Protein AF-A0A9N9F492-F1 (afdb_monomer_lite)

Organism: NCBI:txid1348616

Sequence (210 aa):
MNLVTKTTKCCCCIPLRGGVIIITLLSLIGTVLNIVSDILSIVNGGNNNNKTTSIISLIFGTLFFPIFVFGLFVLCCAKTARLLRIYSILYNIFTAIEIIGIIISIILFFVFKNSYVNDCININQSNGSSSNDPVGDCNHEFRVVGIVLVIIYIIVIILLIHFALVIAAYAANRRAKEDNASSGREVSESNVSSAHEISTPGVTGKKSEI

Foldseek 3Di:
DPPQPPCPDDDDDDPLLNLLVVVLVVVLVVLVVLLVVLVVCVVVPHDPVSVVVSVVSNVVSVVCVVVSVLSVCCSPPPPDLVSLVVNLVVLVVVLVVVLVVLVVVLVVLVVCLVVQLVVQLVVCVVVPVDDVCSSVVSNVVSVVVSVVSVVVSVVVNVSSVVSSVVSVSVSVVVVVVVVVVVVVVVVVVVVVVPPPPDDDDDDDDDDDDD

Radius of gyration: 32.24 Å; chains: 1; bounding box: 74×41×130 Å

Secondary structure (DSSP, 8-state):
---STT-S--SSS--HHHHHHHHHHHHHHHHHHHHHHHHHHHHTT--HHHHHHHHHHHHHHHHHHHHHHHHHHHHHH--SHHHHHHHHHHHHHHHHHHHHHHHHHHHHHHHTHHHHHHHHHHHHHHTT---S-HHHHHHHHHHHHHHHHHHHHHHHHHHHHHHHHHHHHHHHHHHHHHHHHHHHHHHHHHTTTTS---PPPP--------

pLDDT: mean 77.78, std 13.15, range [38.34, 93.56]

Structure (mmCIF, N/CA/C/O backbone):
data_AF-A0A9N9F492-F1
#
_entry.id   AF-A0A9N9F492-F1
#
loop_
_atom_site.group_PDB
_atom_site.id
_atom_site.type_symbol
_atom_site.label_atom_id
_atom_site.label_alt_id
_atom_site.label_comp_id
_atom_site.label_asym_id
_atom_site.label_entity_id
_atom_site.label_seq_id
_atom_site.pdbx_PDB_ins_code
_atom_site.Cartn_x
_atom_site.Cartn_y
_atom_site.Cartn_z
_atom_site.occupancy
_atom_site.B_iso_or_equiv
_atom_site.auth_seq_id
_atom_site.auth_comp_id
_atom_site.auth_asym_id
_atom_site.auth_atom_id
_atom_site.pdbx_PDB_model_num
ATOM 1 N N . MET A 1 1 ? -19.848 22.173 13.846 1.00 41.50 1 MET A N 1
ATOM 2 C CA . MET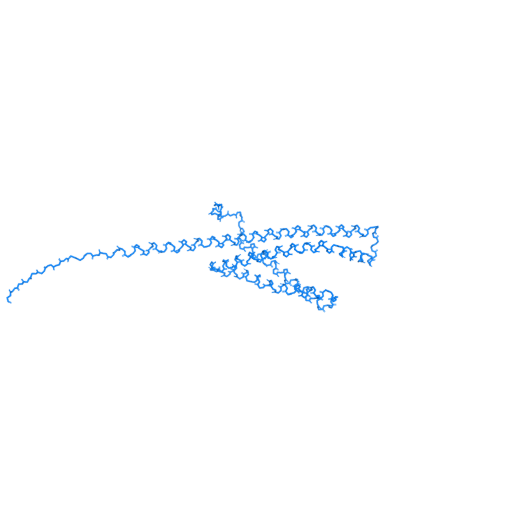 A 1 1 ? -20.173 21.436 12.603 1.00 41.50 1 MET A CA 1
ATOM 3 C C . MET A 1 1 ? -20.915 20.155 12.973 1.00 41.50 1 MET A C 1
ATOM 5 O O . MET A 1 1 ? -20.293 19.179 13.362 1.00 41.50 1 MET A O 1
ATOM 9 N N . ASN A 1 2 ? -22.250 20.199 12.938 1.00 38.34 2 ASN A N 1
ATOM 10 C CA . ASN A 1 2 ? -23.168 19.146 13.398 1.00 38.34 2 ASN A CA 1
ATOM 11 C C . ASN A 1 2 ? -23.830 18.434 12.203 1.00 38.34 2 ASN A C 1
ATOM 13 O O . ASN A 1 2 ? -25.043 18.504 12.044 1.00 38.34 2 ASN A O 1
ATOM 17 N N . LEU A 1 3 ? -23.045 17.793 11.330 1.00 49.97 3 LEU A N 1
ATOM 18 C CA . LEU A 1 3 ? -23.600 17.006 10.211 1.00 49.97 3 LEU A CA 1
ATOM 19 C C . LEU A 1 3 ? -23.516 15.482 10.408 1.00 49.97 3 LEU A C 1
ATOM 21 O O . LEU A 1 3 ? -24.038 14.735 9.591 1.00 49.97 3 LEU A O 1
ATOM 25 N N . VAL A 1 4 ? -22.892 14.999 11.488 1.00 54.38 4 VAL A N 1
ATOM 26 C CA . VAL A 1 4 ? -22.557 13.566 11.650 1.00 54.38 4 VAL A CA 1
ATOM 27 C C . VAL A 1 4 ? -23.568 12.793 12.516 1.00 54.38 4 VAL A C 1
ATOM 29 O O . VAL A 1 4 ? -23.575 11.566 12.520 1.00 54.38 4 VAL A O 1
ATOM 32 N N . THR A 1 5 ? -24.477 13.465 13.226 1.00 49.12 5 THR A N 1
ATOM 33 C CA . THR A 1 5 ? -25.348 12.816 14.227 1.00 49.12 5 THR A CA 1
ATOM 34 C C . THR A 1 5 ? -26.665 12.255 13.685 1.00 49.12 5 THR A C 1
ATOM 36 O O . THR A 1 5 ? -27.382 11.590 14.430 1.00 49.12 5 THR A O 1
ATOM 39 N N . LYS A 1 6 ? -26.989 12.449 12.399 1.00 47.97 6 LYS A N 1
ATOM 40 C CA . LYS A 1 6 ? -28.279 12.019 11.818 1.00 47.97 6 LYS A CA 1
ATOM 41 C C . LYS A 1 6 ? -28.190 11.056 10.633 1.00 47.97 6 LYS A C 1
ATOM 43 O O . LYS A 1 6 ? -29.184 10.853 9.945 1.00 47.97 6 LYS A O 1
ATOM 48 N N . THR A 1 7 ? -27.049 10.400 10.439 1.00 47.06 7 THR A N 1
ATOM 49 C CA . THR A 1 7 ? -26.865 9.443 9.337 1.00 47.06 7 THR A CA 1
ATOM 50 C C . THR A 1 7 ? -26.561 8.047 9.876 1.00 47.06 7 THR A C 1
ATOM 52 O O . THR A 1 7 ? -25.488 7.491 9.681 1.00 47.06 7 THR A O 1
ATOM 55 N N . THR A 1 8 ? -27.526 7.450 10.583 1.00 46.16 8 THR A N 1
ATOM 56 C CA . THR A 1 8 ? -27.471 6.035 11.007 1.00 46.16 8 THR A CA 1
ATOM 57 C C . THR A 1 8 ? -27.766 5.050 9.868 1.00 46.16 8 THR A C 1
ATOM 59 O O . THR A 1 8 ? -27.730 3.841 10.086 1.00 46.16 8 THR A O 1
ATOM 62 N N . LYS A 1 9 ? -28.004 5.546 8.646 1.00 45.66 9 LYS A N 1
ATOM 63 C CA . LYS A 1 9 ? -28.052 4.772 7.398 1.00 45.66 9 LYS A CA 1
ATOM 64 C C . LYS A 1 9 ? -27.457 5.600 6.251 1.00 45.66 9 LYS A C 1
ATOM 66 O O . LYS A 1 9 ? -28.180 6.310 5.564 1.00 45.66 9 LYS A O 1
ATOM 71 N N . CYS A 1 10 ? -26.141 5.537 6.062 1.00 42.78 10 CYS A N 1
ATOM 72 C CA . CYS A 1 10 ? -25.511 5.979 4.814 1.00 42.78 10 CYS A CA 1
ATOM 73 C C . CYS A 1 10 ? -25.521 4.796 3.830 1.00 42.78 10 CYS A C 1
ATOM 75 O O . CYS A 1 10 ? -24.998 3.740 4.170 1.00 42.78 10 CYS A O 1
ATOM 77 N N . CYS A 1 11 ? -26.172 4.986 2.677 1.00 45.28 11 CYS A N 1
ATOM 78 C CA . CYS A 1 11 ? -26.189 4.180 1.444 1.00 45.28 11 CYS A CA 1
ATOM 79 C C . CYS A 1 11 ? -25.923 2.655 1.536 1.00 45.28 11 CYS A C 1
ATOM 81 O O . CYS A 1 11 ? -24.787 2.211 1.639 1.00 45.28 11 CYS A O 1
ATOM 83 N N . CYS A 1 12 ? -26.990 1.865 1.345 1.00 47.19 12 CYS A N 1
ATOM 84 C CA . CYS A 1 12 ? -26.977 0.499 0.792 1.00 47.19 12 CYS A CA 1
ATOM 85 C C . CYS A 1 12 ? -26.085 -0.551 1.490 1.00 47.19 12 CYS A C 1
ATOM 87 O O . CYS A 1 12 ? -25.043 -0.930 0.975 1.00 47.19 12 CYS A O 1
ATOM 89 N N . CYS A 1 13 ? -26.566 -1.107 2.608 1.00 50.50 13 CYS A N 1
ATOM 90 C CA . CYS A 1 13 ? -26.315 -2.484 3.080 1.00 50.50 13 CYS A CA 1
ATOM 91 C C . CYS A 1 13 ? -24.879 -2.994 3.297 1.00 50.50 13 CYS A C 1
ATOM 93 O O . CYS A 1 13 ? -24.742 -4.123 3.763 1.00 50.50 13 CYS A O 1
ATOM 95 N N . ILE A 1 14 ? -23.825 -2.226 3.035 1.00 49.22 14 ILE A N 1
ATOM 96 C CA . ILE A 1 14 ? -22.459 -2.682 3.287 1.00 49.22 14 ILE A CA 1
ATOM 97 C C . ILE A 1 14 ? -22.096 -2.279 4.715 1.00 49.22 14 ILE A C 1
ATOM 99 O O . ILE A 1 14 ? -21.891 -1.093 4.991 1.00 49.22 14 ILE A O 1
ATOM 103 N N . PRO A 1 15 ? -22.038 -3.232 5.667 1.00 61.66 15 PRO A N 1
ATOM 104 C CA . PRO A 1 15 ? -21.536 -2.925 6.987 1.00 61.66 15 PRO A CA 1
ATOM 105 C C . PRO A 1 15 ? -20.118 -2.387 6.822 1.00 61.66 15 PRO A C 1
ATOM 107 O O . PRO A 1 15 ? -19.250 -3.045 6.262 1.00 61.66 15 PRO A O 1
ATOM 110 N N . LEU A 1 16 ? -19.891 -1.196 7.360 1.00 60.91 16 LEU A N 1
ATOM 111 C CA . LEU A 1 16 ? -18.599 -0.526 7.509 1.00 60.91 16 LEU A CA 1
ATOM 112 C C . LEU A 1 16 ? -17.456 -1.476 7.925 1.00 60.91 16 LEU A C 1
ATOM 114 O O . LEU A 1 16 ? -16.315 -1.341 7.498 1.00 60.91 16 LEU A O 1
ATOM 118 N N . ARG A 1 17 ? -17.796 -2.481 8.743 1.00 71.00 17 ARG A N 1
ATOM 119 C CA . ARG A 1 17 ? -16.904 -3.567 9.162 1.00 71.00 17 ARG A CA 1
ATOM 120 C C . ARG A 1 17 ? -16.443 -4.454 8.004 1.00 71.00 17 ARG A C 1
ATOM 122 O O . ARG A 1 17 ? -15.285 -4.838 7.981 1.00 71.00 17 ARG A O 1
ATOM 129 N N . GLY A 1 18 ? -17.321 -4.766 7.054 1.00 75.12 18 GLY A N 1
ATOM 130 C CA . GLY A 1 18 ? -17.025 -5.619 5.905 1.00 75.12 18 GLY A CA 1
ATOM 131 C C . GLY A 1 18 ? -15.934 -5.039 5.011 1.00 75.12 18 GLY A C 1
ATOM 132 O O . GLY A 1 18 ? -15.009 -5.758 4.660 1.00 75.12 18 GLY A O 1
ATOM 133 N N . GLY A 1 19 ? -15.976 -3.733 4.722 1.00 72.50 19 GLY A N 1
ATOM 134 C CA . GLY A 1 19 ? -14.950 -3.079 3.898 1.00 72.50 19 GLY A CA 1
ATOM 135 C C . GLY A 1 19 ? -13.546 -3.181 4.502 1.00 72.50 19 GLY A C 1
ATOM 136 O O . GLY A 1 19 ? -12.603 -3.550 3.807 1.00 72.50 19 GLY A O 1
ATOM 137 N N . VAL A 1 20 ? -13.422 -2.943 5.814 1.00 72.69 20 VAL A N 1
ATOM 138 C CA . VAL A 1 20 ? -12.138 -3.064 6.528 1.00 72.69 20 VAL A CA 1
ATOM 139 C C . VAL A 1 20 ? -11.659 -4.519 6.569 1.00 72.69 20 VAL A C 1
ATOM 141 O O . VAL A 1 20 ? -10.472 -4.779 6.396 1.00 72.69 20 VAL A O 1
ATOM 144 N N . ILE A 1 21 ? -12.565 -5.484 6.756 1.00 81.06 21 ILE A N 1
ATOM 145 C CA . ILE A 1 21 ? -12.219 -6.915 6.735 1.00 81.06 21 ILE A CA 1
ATOM 146 C C . ILE A 1 21 ? -11.701 -7.320 5.353 1.00 81.06 21 ILE A C 1
ATOM 148 O O . ILE A 1 21 ? -10.663 -7.970 5.265 1.00 81.06 21 ILE A O 1
ATOM 152 N N . ILE A 1 22 ? -12.386 -6.905 4.285 1.00 82.38 22 ILE A N 1
ATOM 153 C CA . ILE A 1 22 ? -12.008 -7.225 2.905 1.00 82.38 22 ILE A CA 1
ATOM 154 C C . ILE A 1 22 ? -10.646 -6.614 2.577 1.00 82.38 22 ILE A C 1
ATOM 156 O O . ILE A 1 22 ? -9.766 -7.339 2.126 1.00 82.38 22 ILE A O 1
ATOM 160 N N . ILE A 1 23 ? -10.426 -5.323 2.853 1.00 80.31 23 ILE A N 1
ATOM 161 C CA . ILE A 1 23 ? -9.132 -4.698 2.543 1.00 80.31 23 ILE A CA 1
ATOM 162 C C . ILE A 1 23 ? -7.997 -5.312 3.366 1.00 80.31 23 ILE A C 1
ATOM 164 O O . ILE A 1 23 ? -6.940 -5.588 2.817 1.00 80.31 23 ILE A O 1
ATOM 168 N N . THR A 1 24 ? -8.237 -5.628 4.643 1.00 81.94 24 THR A N 1
ATOM 169 C CA . THR A 1 24 ? -7.242 -6.297 5.496 1.00 81.94 24 THR A CA 1
ATOM 170 C C . THR A 1 24 ? -6.916 -7.693 4.968 1.00 81.94 24 THR A C 1
ATOM 172 O O . THR A 1 24 ? -5.751 -8.069 4.947 1.00 81.94 24 THR A O 1
ATOM 175 N N . LEU A 1 25 ? -7.914 -8.451 4.500 1.00 84.88 25 LEU A N 1
ATOM 176 C CA . LEU A 1 25 ? -7.707 -9.758 3.870 1.00 84.88 25 LEU A CA 1
ATOM 177 C C . LEU A 1 25 ? -6.910 -9.645 2.569 1.00 84.88 25 LEU A C 1
ATOM 179 O O . LEU A 1 25 ? -5.968 -10.408 2.377 1.00 84.88 25 LEU A O 1
ATOM 183 N N . LEU A 1 26 ? -7.249 -8.691 1.699 1.00 83.06 26 LEU A N 1
ATOM 184 C CA . LEU A 1 26 ? -6.512 -8.462 0.454 1.00 83.06 26 LEU A CA 1
ATOM 185 C C . LEU A 1 26 ? -5.061 -8.056 0.738 1.00 83.06 26 LEU A C 1
ATOM 187 O O . LEU A 1 26 ? -4.146 -8.615 0.137 1.00 83.06 26 LEU A O 1
ATOM 191 N N . SER A 1 27 ? -4.838 -7.142 1.685 1.00 81.75 27 SER A N 1
ATOM 192 C CA . SER A 1 27 ? -3.496 -6.738 2.113 1.00 81.75 27 SER A CA 1
ATOM 193 C C . SER A 1 27 ? -2.722 -7.896 2.740 1.00 81.75 27 SER A C 1
ATOM 195 O O . SER A 1 27 ? -1.535 -8.048 2.461 1.00 81.75 27 SER A O 1
ATOM 197 N N . LEU A 1 28 ? -3.376 -8.746 3.537 1.00 84.69 28 LEU A N 1
ATOM 198 C CA . LEU A 1 28 ? -2.753 -9.928 4.132 1.00 84.69 28 LEU A CA 1
ATOM 199 C C . LEU A 1 28 ? -2.297 -10.906 3.045 1.00 84.69 28 LEU A C 1
ATOM 201 O O . LEU A 1 28 ? -1.144 -11.325 3.055 1.00 84.69 28 LEU A O 1
ATOM 205 N N . ILE A 1 29 ? -3.173 -11.224 2.087 1.00 87.94 29 ILE A N 1
ATOM 206 C CA . ILE A 1 29 ? -2.848 -12.104 0.957 1.00 87.94 29 ILE A CA 1
ATOM 207 C C . ILE A 1 29 ? -1.692 -11.510 0.149 1.00 87.94 29 ILE A C 1
ATOM 209 O O . ILE A 1 29 ? -0.722 -12.212 -0.119 1.00 87.94 29 ILE A O 1
ATOM 213 N N . GLY A 1 30 ? -1.746 -10.215 -0.173 1.00 83.19 30 GLY A N 1
ATOM 214 C CA . GLY A 1 30 ? -0.666 -9.530 -0.885 1.00 83.19 30 GLY A CA 1
ATOM 215 C C . GLY A 1 30 ? 0.667 -9.594 -0.136 1.00 83.19 30 GLY A C 1
ATOM 216 O O . GLY A 1 30 ? 1.692 -9.921 -0.726 1.00 83.19 30 GLY A O 1
ATOM 217 N N . THR A 1 31 ? 0.652 -9.368 1.180 1.00 83.12 31 THR A N 1
ATOM 218 C CA . THR A 1 31 ? 1.862 -9.434 2.015 1.00 83.12 31 THR A CA 1
ATOM 219 C C . THR A 1 31 ? 2.434 -10.851 2.055 1.00 83.12 31 THR A C 1
ATOM 221 O O . THR A 1 31 ? 3.640 -11.025 1.914 1.00 83.12 31 THR A O 1
ATOM 224 N N . VAL A 1 32 ? 1.584 -11.874 2.190 1.00 87.19 32 VAL A N 1
ATOM 225 C CA . VAL A 1 32 ? 2.015 -13.282 2.174 1.00 87.19 32 VAL A CA 1
ATOM 226 C C . VAL A 1 32 ? 2.631 -13.651 0.825 1.00 87.19 32 VAL A C 1
ATOM 228 O O . VAL A 1 32 ? 3.700 -14.255 0.801 1.00 87.19 32 VAL A O 1
ATOM 231 N N . LEU A 1 33 ? 2.009 -13.261 -0.291 1.00 86.75 33 LEU A N 1
ATOM 232 C CA . LEU A 1 33 ? 2.553 -13.515 -1.629 1.00 86.75 33 LEU A CA 1
ATOM 233 C C . LEU A 1 33 ? 3.905 -12.820 -1.836 1.00 86.75 33 LEU A C 1
ATOM 235 O O . LEU A 1 33 ? 4.828 -13.445 -2.356 1.00 86.75 33 LEU A O 1
ATOM 239 N N . ASN A 1 34 ? 4.050 -11.577 -1.368 1.00 82.56 34 ASN A N 1
ATOM 240 C CA . ASN A 1 34 ? 5.322 -10.855 -1.416 1.00 82.56 34 ASN A CA 1
ATOM 241 C C . ASN A 1 34 ? 6.408 -11.567 -0.600 1.00 82.56 34 ASN A C 1
ATOM 243 O O . ASN A 1 34 ? 7.493 -11.802 -1.121 1.00 82.56 34 ASN A O 1
ATOM 247 N N . ILE A 1 35 ? 6.103 -11.999 0.630 1.00 85.19 35 ILE A N 1
ATOM 248 C CA . ILE A 1 35 ? 7.051 -12.747 1.472 1.00 85.19 35 ILE A CA 1
ATOM 249 C C . ILE A 1 35 ? 7.483 -14.049 0.786 1.00 85.19 35 ILE A C 1
ATOM 251 O O . ILE A 1 35 ? 8.671 -14.364 0.761 1.00 85.19 35 ILE A O 1
ATOM 255 N N . VAL A 1 36 ? 6.544 -14.805 0.209 1.00 87.31 36 VAL A N 1
ATOM 256 C CA . VAL A 1 36 ? 6.862 -16.052 -0.508 1.00 87.31 36 VAL A CA 1
ATOM 257 C C . VAL A 1 36 ? 7.753 -15.774 -1.721 1.00 87.31 36 VAL A C 1
ATOM 259 O O . VAL A 1 36 ? 8.727 -16.495 -1.936 1.00 87.31 36 VAL A O 1
ATOM 262 N N . SER A 1 37 ? 7.461 -14.715 -2.481 1.00 82.50 37 SER A N 1
ATOM 263 C CA . SER A 1 37 ? 8.280 -14.290 -3.621 1.00 82.50 37 SER A CA 1
ATOM 264 C C . SER A 1 37 ? 9.692 -13.878 -3.193 1.00 82.50 37 SER A C 1
ATOM 266 O O . SER A 1 37 ? 10.668 -14.276 -3.829 1.00 82.50 37 SER A O 1
ATOM 268 N N . ASP A 1 38 ? 9.821 -13.129 -2.097 1.00 82.88 38 ASP A N 1
ATOM 269 C CA . ASP A 1 38 ? 11.114 -12.709 -1.550 1.00 82.88 38 ASP A CA 1
ATOM 270 C C . ASP A 1 38 ? 11.942 -13.910 -1.072 1.00 82.88 38 ASP A C 1
ATOM 272 O O . ASP A 1 38 ? 13.125 -14.015 -1.397 1.00 82.88 38 ASP A O 1
ATOM 276 N N . ILE A 1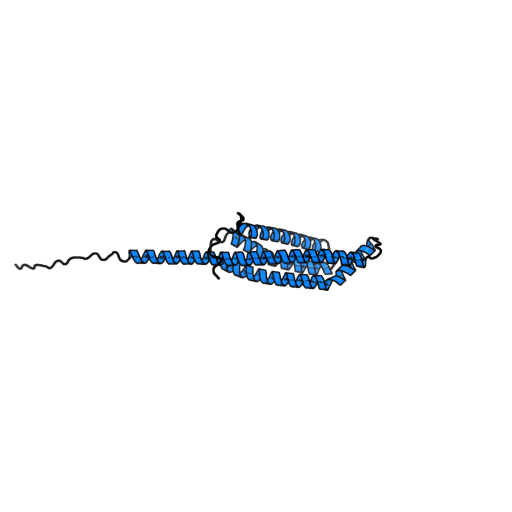 39 ? 11.324 -14.867 -0.371 1.00 85.44 39 ILE A N 1
ATOM 277 C CA . ILE A 1 39 ? 11.992 -16.110 0.047 1.00 85.44 39 ILE A CA 1
ATOM 278 C C . ILE A 1 39 ? 12.469 -16.897 -1.177 1.00 85.44 39 ILE A C 1
ATOM 280 O O . ILE A 1 39 ? 13.614 -17.352 -1.207 1.00 85.44 39 ILE A O 1
ATOM 284 N N . LEU A 1 40 ? 11.627 -17.034 -2.204 1.00 86.06 40 LEU A N 1
ATOM 285 C CA . LEU A 1 40 ? 11.982 -17.760 -3.422 1.00 86.06 40 LEU A CA 1
ATOM 286 C C . LEU A 1 40 ? 13.148 -17.091 -4.169 1.00 86.06 40 LEU A C 1
ATOM 288 O O . LEU A 1 40 ? 14.051 -17.781 -4.640 1.00 86.06 40 LEU A O 1
ATOM 292 N N . SER A 1 41 ? 13.167 -15.756 -4.219 1.00 82.75 41 SER A N 1
ATOM 293 C CA . SER A 1 41 ? 14.263 -14.960 -4.793 1.00 82.75 41 SER A CA 1
ATOM 294 C C . SER A 1 41 ? 15.595 -15.196 -4.068 1.00 82.75 41 SER A C 1
ATOM 296 O O . SER A 1 41 ? 16.643 -15.359 -4.702 1.00 82.75 41 SER A O 1
ATOM 298 N N . ILE A 1 42 ? 15.559 -15.284 -2.733 1.00 83.44 42 ILE A N 1
ATOM 299 C CA . ILE A 1 42 ? 16.743 -15.563 -1.908 1.00 83.44 42 ILE A CA 1
ATOM 300 C C . ILE A 1 42 ? 17.252 -16.990 -2.150 1.00 83.44 42 ILE A C 1
ATOM 302 O O . ILE A 1 42 ? 18.456 -17.188 -2.332 1.00 83.44 42 ILE A O 1
ATOM 306 N N . VAL A 1 43 ? 16.351 -17.977 -2.169 1.00 85.06 43 VAL A N 1
ATOM 307 C CA . VAL A 1 43 ? 16.699 -19.401 -2.320 1.00 85.06 43 VAL A CA 1
ATOM 308 C C . VAL A 1 43 ? 17.258 -19.707 -3.708 1.00 85.06 43 VAL A C 1
ATOM 310 O O . VAL A 1 43 ? 18.248 -20.426 -3.814 1.00 85.06 43 VAL A O 1
ATOM 313 N N . ASN A 1 44 ? 16.696 -19.116 -4.766 1.00 84.69 44 ASN A N 1
ATOM 314 C CA . ASN A 1 44 ? 17.151 -19.340 -6.143 1.00 84.69 44 ASN A CA 1
ATOM 315 C C . ASN A 1 44 ? 18.478 -18.639 -6.486 1.00 84.69 44 ASN A C 1
ATOM 317 O O . ASN A 1 44 ? 18.900 -18.656 -7.640 1.00 84.69 44 ASN A O 1
ATOM 321 N N . GLY A 1 45 ? 19.160 -18.036 -5.507 1.00 71.88 45 GLY A N 1
ATOM 322 C CA . GLY A 1 45 ? 20.483 -17.457 -5.717 1.00 71.88 45 GLY A CA 1
ATOM 323 C C . GLY A 1 45 ? 20.458 -16.207 -6.594 1.00 71.88 45 GLY A C 1
ATOM 324 O O . GLY A 1 45 ? 21.367 -16.011 -7.398 1.00 71.88 45 GLY A O 1
ATOM 325 N N . GLY A 1 46 ? 19.435 -15.357 -6.436 1.00 62.12 46 GLY A N 1
ATOM 326 C CA . GLY A 1 46 ? 19.333 -14.083 -7.146 1.00 62.12 46 GLY A CA 1
ATOM 327 C C . GLY A 1 46 ? 20.586 -13.206 -7.000 1.00 62.12 46 GLY A C 1
ATOM 328 O O . GLY A 1 46 ? 21.341 -13.318 -6.031 1.00 62.12 46 GLY A O 1
ATOM 329 N N . ASN A 1 47 ? 20.808 -12.327 -7.980 1.00 64.06 47 ASN A N 1
ATOM 330 C CA . ASN A 1 47 ? 21.951 -11.413 -8.041 1.00 64.06 47 ASN A CA 1
ATOM 331 C C . ASN A 1 47 ? 22.173 -10.667 -6.703 1.00 64.06 47 ASN A C 1
ATOM 333 O O . ASN A 1 47 ? 21.215 -10.336 -6.004 1.00 64.06 47 ASN A O 1
ATOM 337 N N . ASN A 1 48 ? 23.426 -10.373 -6.341 1.00 64.44 48 ASN A N 1
ATOM 338 C CA . ASN A 1 48 ? 23.794 -9.868 -5.005 1.00 64.44 48 ASN A CA 1
ATOM 339 C C . ASN A 1 48 ? 23.069 -8.566 -4.618 1.00 64.44 48 ASN A C 1
ATOM 341 O O . ASN A 1 48 ? 22.744 -8.361 -3.451 1.00 64.44 48 ASN A O 1
ATOM 345 N N . ASN A 1 49 ? 22.751 -7.728 -5.604 1.00 62.16 49 ASN A N 1
ATOM 346 C CA . ASN A 1 49 ? 22.040 -6.463 -5.411 1.00 62.16 49 ASN A CA 1
ATOM 347 C C . ASN A 1 49 ? 20.555 -6.681 -5.062 1.00 62.16 49 ASN A C 1
ATOM 349 O O . ASN A 1 49 ? 19.961 -5.881 -4.343 1.00 62.16 49 ASN A O 1
ATOM 353 N N . ASN A 1 50 ? 19.980 -7.798 -5.512 1.00 66.19 50 ASN A N 1
ATOM 354 C CA . ASN A 1 50 ? 18.577 -8.157 -5.313 1.00 66.19 50 ASN A CA 1
ATOM 355 C C . ASN A 1 50 ? 18.362 -8.788 -3.927 1.00 66.19 50 ASN A C 1
ATOM 357 O O . ASN A 1 50 ? 17.265 -8.747 -3.379 1.00 66.19 50 ASN A O 1
ATOM 361 N N . LYS A 1 51 ? 19.420 -9.348 -3.325 1.00 72.56 51 LYS A N 1
ATOM 362 C CA . LYS A 1 51 ? 19.361 -9.923 -1.974 1.00 72.56 51 LYS A CA 1
ATOM 363 C C . LYS A 1 51 ? 19.099 -8.850 -0.923 1.00 72.56 51 LYS A C 1
ATOM 365 O O . LYS A 1 51 ? 18.257 -9.044 -0.053 1.00 72.56 51 LYS A O 1
ATOM 370 N N . THR A 1 52 ? 19.782 -7.710 -1.015 1.00 73.81 52 THR A N 1
ATOM 371 C CA . THR A 1 52 ? 19.630 -6.615 -0.045 1.00 73.81 52 THR A CA 1
ATOM 372 C C . THR A 1 52 ? 18.220 -6.032 -0.074 1.00 73.81 52 THR A C 1
ATOM 374 O O . THR A 1 52 ? 17.628 -5.810 0.981 1.00 73.81 52 THR A O 1
ATOM 377 N N . THR A 1 53 ? 17.647 -5.831 -1.263 1.00 73.12 53 THR A N 1
ATOM 378 C CA . THR A 1 53 ? 16.281 -5.312 -1.405 1.00 73.12 53 THR A CA 1
ATOM 379 C C . THR A 1 53 ? 15.234 -6.314 -0.921 1.00 73.12 53 THR A C 1
ATOM 381 O O . THR A 1 53 ? 14.340 -5.917 -0.173 1.00 73.12 53 THR A O 1
ATOM 384 N N . SER A 1 54 ? 15.378 -7.607 -1.237 1.00 77.06 54 SER A N 1
ATOM 385 C CA . SER A 1 54 ? 14.479 -8.652 -0.722 1.00 77.06 54 SER A CA 1
ATOM 386 C C . SER A 1 54 ? 14.552 -8.802 0.802 1.00 77.06 54 SER A C 1
ATOM 388 O O . SER A 1 54 ? 13.521 -8.977 1.445 1.00 77.06 54 SER A O 1
ATOM 390 N N . ILE A 1 55 ? 15.732 -8.664 1.421 1.00 81.75 55 ILE A N 1
ATOM 391 C CA . ILE A 1 55 ? 15.862 -8.693 2.891 1.00 81.75 55 ILE A CA 1
ATOM 392 C C . ILE A 1 55 ? 15.127 -7.509 3.529 1.00 81.75 55 ILE A C 1
ATOM 394 O O . ILE A 1 55 ? 14.405 -7.689 4.510 1.00 81.75 55 ILE A O 1
ATOM 398 N N . ILE A 1 56 ? 15.283 -6.303 2.974 1.00 81.06 56 ILE A N 1
ATOM 399 C CA . ILE A 1 56 ? 14.595 -5.107 3.476 1.00 81.06 56 ILE A CA 1
ATOM 400 C C . ILE A 1 56 ? 13.075 -5.286 3.361 1.00 81.06 56 ILE A C 1
ATOM 402 O O . ILE A 1 56 ? 12.363 -5.073 4.342 1.00 81.06 56 ILE A O 1
ATOM 406 N N . SER A 1 57 ? 12.587 -5.735 2.201 1.00 78.12 57 SER A N 1
ATOM 407 C CA . SER A 1 57 ? 11.166 -6.025 1.968 1.00 78.12 57 SER A CA 1
ATOM 408 C C . SER A 1 57 ? 10.612 -7.033 2.981 1.00 78.12 57 SER A C 1
ATOM 410 O O . SER A 1 57 ? 9.574 -6.790 3.600 1.00 78.12 57 SER A O 1
ATOM 412 N N . LEU A 1 58 ? 11.355 -8.108 3.258 1.00 84.25 58 LEU A N 1
ATOM 413 C CA . LEU A 1 58 ? 10.970 -9.138 4.223 1.00 84.25 58 LEU A CA 1
ATOM 414 C C . LEU A 1 58 ? 10.858 -8.599 5.659 1.00 84.25 58 LEU A C 1
ATOM 416 O O . LEU A 1 58 ? 9.924 -8.957 6.385 1.00 84.25 58 LEU A O 1
ATOM 420 N N . ILE A 1 59 ? 11.763 -7.702 6.069 1.00 86.44 59 ILE A N 1
ATOM 421 C CA . ILE A 1 59 ? 11.703 -7.039 7.383 1.00 86.44 59 ILE A CA 1
ATOM 422 C C . ILE A 1 59 ? 10.442 -6.178 7.485 1.00 86.44 59 ILE A C 1
ATOM 424 O O . ILE A 1 59 ? 9.697 -6.299 8.459 1.00 86.44 59 ILE A O 1
ATOM 428 N N . PHE A 1 60 ? 10.169 -5.348 6.474 1.00 80.94 60 PHE A N 1
ATOM 429 C CA . PHE A 1 60 ? 8.965 -4.517 6.449 1.00 80.94 60 PHE A CA 1
ATOM 430 C C . PHE A 1 60 ? 7.692 -5.369 6.439 1.00 80.94 60 PHE A C 1
ATOM 432 O O . PHE A 1 60 ? 6.800 -5.135 7.254 1.00 80.94 60 PHE A O 1
ATOM 439 N N . GLY A 1 61 ? 7.622 -6.410 5.606 1.00 78.75 61 GLY A N 1
ATOM 440 C CA . GLY A 1 61 ? 6.479 -7.328 5.561 1.00 78.75 61 GLY A CA 1
ATOM 441 C C . GLY A 1 61 ? 6.196 -7.981 6.917 1.00 78.75 61 GLY A C 1
ATOM 442 O O . GLY A 1 61 ? 5.047 -8.027 7.363 1.00 78.75 61 GLY A O 1
ATOM 443 N N . THR A 1 62 ? 7.248 -8.397 7.625 1.00 81.81 62 THR A N 1
ATOM 444 C CA . THR A 1 62 ? 7.133 -8.975 8.974 1.00 81.81 62 THR A CA 1
ATOM 445 C C . THR A 1 62 ? 6.687 -7.939 10.009 1.00 81.81 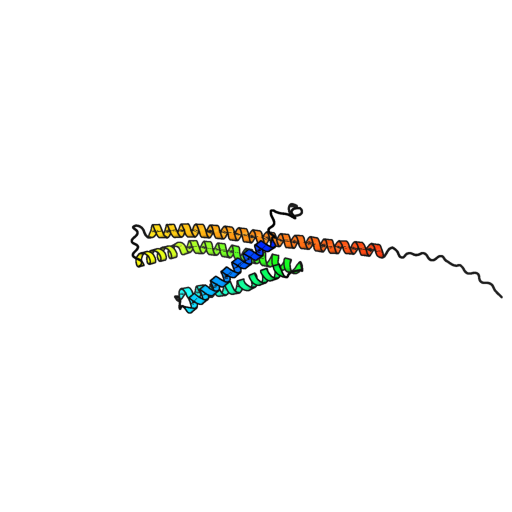62 THR A C 1
ATOM 447 O O . THR A 1 62 ? 5.913 -8.269 10.906 1.00 81.81 62 THR A O 1
ATOM 450 N N . LEU A 1 63 ? 7.122 -6.682 9.878 1.00 83.75 63 LEU A N 1
ATOM 451 C CA . LEU A 1 63 ? 6.714 -5.579 10.754 1.00 83.75 63 LEU A CA 1
ATOM 452 C C . LEU A 1 63 ? 5.231 -5.216 10.575 1.00 83.75 63 LEU A C 1
ATOM 454 O O . LEU A 1 63 ? 4.547 -4.887 11.546 1.00 83.75 63 LEU A O 1
ATOM 458 N N . PHE A 1 64 ? 4.720 -5.297 9.346 1.00 79.88 64 PHE A N 1
ATOM 459 C CA . PHE A 1 64 ? 3.333 -4.960 9.024 1.00 79.88 64 PHE A CA 1
ATOM 460 C C . PHE A 1 64 ? 2.345 -6.092 9.327 1.00 79.88 64 PHE A C 1
ATOM 462 O O . PHE A 1 64 ? 1.196 -5.826 9.684 1.00 79.88 64 PHE A O 1
ATOM 469 N N . PHE A 1 65 ? 2.782 -7.352 9.279 1.00 82.69 65 PHE A N 1
ATOM 470 C CA . PHE A 1 65 ? 1.959 -8.513 9.626 1.00 82.69 65 PHE A CA 1
ATOM 471 C C . PHE A 1 65 ? 1.202 -8.392 10.970 1.00 82.69 65 PHE A C 1
ATOM 473 O O . PHE A 1 65 ? -0.026 -8.540 10.970 1.00 82.69 65 PHE A O 1
ATOM 480 N N . PRO A 1 66 ? 1.846 -8.071 12.115 1.00 82.69 66 PRO A N 1
ATOM 481 C CA . PRO A 1 66 ? 1.140 -7.931 13.387 1.00 82.69 66 PRO A CA 1
ATOM 482 C C . PRO A 1 66 ? 0.134 -6.776 13.381 1.00 82.69 66 PRO A C 1
ATOM 484 O O . PRO A 1 66 ? -0.857 -6.852 14.101 1.00 82.69 66 PRO A O 1
ATOM 487 N N . ILE A 1 67 ? 0.328 -5.741 12.557 1.00 81.38 67 ILE A N 1
ATOM 488 C CA . ILE A 1 67 ? -0.617 -4.620 12.429 1.00 81.38 67 ILE A CA 1
ATOM 489 C C . ILE A 1 67 ? -1.918 -5.100 11.780 1.00 81.38 67 ILE A C 1
ATOM 491 O O . ILE A 1 67 ? -3.002 -4.779 12.275 1.00 81.38 67 ILE A O 1
ATOM 495 N N . PHE A 1 68 ? -1.831 -5.928 10.734 1.00 82.06 68 PHE A N 1
ATOM 496 C CA . PHE A 1 68 ? -3.008 -6.526 10.095 1.00 82.06 68 PHE A CA 1
ATOM 497 C C . PHE A 1 68 ? -3.728 -7.504 11.024 1.00 82.06 68 PHE A C 1
ATOM 499 O O . PHE A 1 68 ? -4.950 -7.431 11.165 1.00 82.06 68 PHE A O 1
ATOM 506 N N . VAL A 1 69 ? -2.983 -8.373 11.715 1.00 85.44 69 VAL A N 1
ATOM 507 C CA . VAL A 1 69 ? -3.555 -9.322 12.685 1.00 85.44 69 VAL A CA 1
ATOM 508 C C . VAL A 1 69 ? -4.224 -8.582 13.841 1.00 85.44 69 VAL A C 1
ATOM 510 O O . VAL A 1 69 ? -5.346 -8.915 14.221 1.00 85.44 69 VAL A O 1
ATOM 513 N N . PHE A 1 70 ? -3.581 -7.540 14.372 1.00 82.44 70 PHE A N 1
ATOM 514 C CA . PHE A 1 70 ? -4.144 -6.717 15.437 1.00 82.44 70 PHE A CA 1
ATOM 515 C C . PHE A 1 70 ? -5.385 -5.954 14.965 1.00 82.44 70 PHE A C 1
ATOM 517 O O . PHE A 1 70 ? -6.380 -5.897 15.688 1.00 82.44 70 PHE A O 1
ATOM 524 N N . GLY A 1 71 ? -5.373 -5.425 13.739 1.00 78.88 71 GLY A N 1
ATOM 525 C CA . GLY A 1 71 ? -6.540 -4.788 13.133 1.00 78.88 71 GLY A CA 1
ATOM 526 C C . GLY A 1 71 ? -7.723 -5.739 13.001 1.00 78.88 71 GLY A C 1
ATOM 527 O O . GLY A 1 71 ? -8.830 -5.406 13.430 1.00 78.88 71 GLY A O 1
ATOM 528 N N . LEU A 1 72 ? -7.480 -6.954 12.505 1.00 82.00 72 LEU A N 1
ATOM 529 C CA . LEU A 1 72 ? -8.500 -7.994 12.403 1.00 82.00 72 LEU A CA 1
ATOM 530 C C . LEU A 1 72 ? -9.022 -8.404 13.790 1.00 82.00 72 LEU A C 1
ATOM 532 O O . LEU A 1 72 ? -10.231 -8.503 13.998 1.00 82.00 72 LEU A O 1
ATOM 536 N N . PHE A 1 73 ? -8.123 -8.584 14.762 1.00 84.44 73 PHE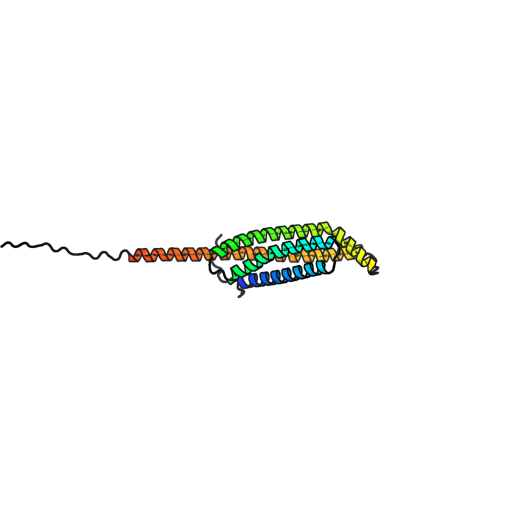 A N 1
ATOM 537 C CA . PHE A 1 73 ? -8.469 -8.959 16.132 1.00 84.44 73 PHE A CA 1
ATOM 538 C C . PHE A 1 73 ? -9.333 -7.900 16.821 1.00 84.44 73 PHE A C 1
ATOM 540 O O . PHE A 1 73 ? -10.371 -8.230 17.396 1.00 84.44 73 PHE A O 1
ATOM 547 N N . VAL A 1 74 ? -8.956 -6.621 16.740 1.00 79.19 74 VAL A N 1
ATOM 548 C CA . VAL A 1 74 ? -9.756 -5.528 17.311 1.00 79.19 74 VAL A CA 1
ATOM 549 C C . VAL A 1 74 ? -11.128 -5.474 16.642 1.00 79.19 74 VAL A C 1
ATOM 551 O O . VAL A 1 74 ? -12.136 -5.285 17.322 1.00 79.19 74 VAL A O 1
ATOM 554 N N . LEU A 1 75 ? -11.205 -5.682 15.330 1.00 73.31 75 LEU A N 1
ATOM 555 C CA . LEU A 1 75 ? -12.470 -5.582 14.610 1.00 73.31 75 LEU A CA 1
ATOM 556 C C . LEU A 1 75 ? -13.426 -6.751 14.906 1.00 73.31 75 LEU A C 1
ATOM 558 O O . LEU A 1 75 ? -14.632 -6.526 15.053 1.00 73.31 75 LEU A O 1
ATOM 562 N N . CYS A 1 76 ? -12.895 -7.970 15.038 1.00 77.56 76 CYS A N 1
ATOM 563 C CA . CYS A 1 76 ? -13.668 -9.181 15.325 1.00 77.56 76 CYS A CA 1
ATOM 564 C C . CYS A 1 76 ? -14.025 -9.322 16.812 1.00 77.56 76 CYS A C 1
ATOM 566 O O . CYS A 1 76 ? -15.160 -9.668 17.144 1.00 77.56 76 CYS A O 1
ATOM 568 N N . CYS A 1 77 ? -13.085 -9.033 17.715 1.00 77.00 77 CYS A N 1
ATOM 569 C CA . CYS A 1 77 ? -13.191 -9.409 19.127 1.00 77.00 77 CYS A CA 1
ATOM 570 C C . CYS A 1 77 ? -13.448 -8.228 20.079 1.00 77.00 77 CYS A C 1
ATOM 572 O O . CYS A 1 77 ? -13.884 -8.454 21.211 1.00 77.00 77 CYS A O 1
ATOM 574 N N . ALA A 1 78 ? -13.220 -6.965 19.680 1.00 71.50 78 ALA A N 1
ATOM 575 C CA . ALA A 1 78 ? -13.316 -5.846 20.624 1.00 71.50 78 ALA A CA 1
ATOM 576 C C . ALA A 1 78 ? -14.769 -5.471 20.967 1.00 71.50 78 ALA A C 1
ATOM 578 O O . ALA A 1 78 ? -15.418 -4.622 20.342 1.00 71.50 78 ALA A O 1
ATOM 579 N N . LYS A 1 79 ? -15.262 -6.040 22.070 1.00 73.12 79 LYS A N 1
ATOM 580 C CA . LYS A 1 79 ? -16.508 -5.611 22.721 1.00 73.12 79 LYS A CA 1
ATOM 581 C C . LYS A 1 79 ? -16.354 -4.337 23.555 1.00 73.12 79 LYS A C 1
ATOM 583 O O . LYS A 1 79 ? -17.371 -3.802 23.972 1.00 73.12 79 LYS A O 1
ATOM 588 N N . THR A 1 80 ? -15.154 -3.781 23.715 1.00 76.88 80 THR A N 1
ATOM 589 C CA . THR A 1 80 ? -14.889 -2.644 24.621 1.00 76.88 80 THR A CA 1
ATOM 590 C C . THR A 1 80 ? -14.519 -1.374 23.846 1.00 76.88 80 THR A C 1
ATOM 592 O O . THR A 1 80 ? -13.638 -1.418 22.984 1.00 76.88 80 THR A O 1
ATOM 595 N N . ALA A 1 81 ? -15.130 -0.216 24.140 1.00 77.06 81 ALA A N 1
ATOM 596 C CA . ALA A 1 81 ? -14.833 1.032 23.416 1.00 77.06 81 ALA A CA 1
ATOM 597 C C . ALA A 1 81 ? -13.406 1.558 23.630 1.00 77.06 81 ALA A C 1
ATOM 599 O O . ALA A 1 81 ? -12.858 2.240 22.761 1.00 77.06 81 ALA A O 1
ATOM 600 N N . ARG A 1 82 ? -12.773 1.215 24.758 1.00 79.62 82 ARG A N 1
ATOM 601 C CA . ARG A 1 82 ? -11.398 1.631 25.074 1.00 79.62 82 ARG A CA 1
ATOM 602 C C . ARG A 1 82 ? -10.379 1.101 24.058 1.00 79.62 82 ARG A C 1
ATOM 604 O O . ARG A 1 82 ? -9.548 1.874 23.588 1.00 79.62 82 ARG A O 1
ATOM 611 N N . LEU A 1 83 ? -10.493 -0.173 23.668 1.00 80.69 83 LEU A N 1
ATOM 612 C CA . LEU A 1 83 ? -9.624 -0.807 22.663 1.00 80.69 83 LEU A CA 1
ATOM 613 C C . LEU A 1 83 ? -9.790 -0.165 21.284 1.00 80.69 83 LEU A C 1
ATOM 615 O O . LEU A 1 83 ? -8.816 0.102 20.589 1.00 80.69 83 LEU A O 1
ATOM 619 N N . LEU A 1 84 ? -11.029 0.167 20.933 1.00 79.62 84 LEU A N 1
ATOM 620 C CA . LEU A 1 84 ? -11.368 0.821 19.675 1.00 79.62 84 LEU A CA 1
ATOM 621 C C . LEU A 1 84 ? -10.775 2.228 19.546 1.00 79.62 84 LEU A C 1
ATOM 623 O O . LEU A 1 84 ? -10.366 2.624 18.458 1.00 79.62 84 LEU A O 1
ATOM 627 N N . ARG A 1 85 ? -10.675 2.971 20.654 1.00 82.56 85 ARG A N 1
ATOM 628 C CA . ARG A 1 85 ? -10.022 4.287 20.658 1.00 82.56 85 ARG A CA 1
ATOM 629 C C . ARG A 1 85 ? -8.522 4.173 20.398 1.00 82.56 85 ARG A C 1
ATOM 631 O O . ARG A 1 85 ? -7.989 4.926 19.592 1.00 82.56 85 ARG A O 1
ATOM 638 N N . ILE A 1 86 ? -7.859 3.246 21.088 1.00 86.56 86 ILE A N 1
ATOM 639 C CA . ILE A 1 86 ? -6.418 3.011 20.927 1.00 86.56 86 ILE A CA 1
ATOM 640 C C . ILE A 1 86 ? -6.133 2.594 19.482 1.00 86.56 86 ILE A C 1
ATOM 642 O O . ILE A 1 86 ? -5.249 3.158 18.842 1.00 86.56 86 ILE A O 1
ATOM 646 N N . TYR A 1 87 ? -6.962 1.701 18.940 1.00 83.62 87 TYR A N 1
ATOM 647 C CA . TYR A 1 87 ? -6.883 1.290 17.545 1.00 83.62 87 TYR A CA 1
ATOM 648 C C . TYR A 1 87 ? -7.075 2.452 16.565 1.00 83.62 87 TYR A C 1
ATOM 650 O O . TYR A 1 87 ? -6.294 2.581 15.633 1.00 83.62 87 TYR A O 1
ATOM 658 N N . SER A 1 88 ? -8.045 3.343 16.796 1.00 85.56 88 SER A N 1
ATOM 659 C CA . SER A 1 88 ? -8.241 4.525 15.945 1.00 85.56 88 SER A CA 1
ATOM 660 C C . SER A 1 88 ? -7.011 5.432 15.894 1.00 85.56 88 SER A C 1
ATOM 662 O O . SER A 1 88 ? -6.706 5.973 14.836 1.00 85.56 88 SER A O 1
ATOM 664 N N . ILE A 1 89 ? -6.317 5.614 17.021 1.00 87.81 89 ILE A N 1
ATOM 665 C CA . ILE A 1 89 ? -5.110 6.449 17.088 1.00 87.81 89 ILE A CA 1
ATOM 666 C C . ILE A 1 89 ? -3.954 5.760 16.356 1.00 87.81 89 ILE A C 1
ATOM 668 O O . ILE A 1 89 ? -3.315 6.382 15.511 1.00 87.81 89 ILE A O 1
ATOM 672 N N . LEU A 1 90 ? -3.729 4.471 16.630 1.00 85.88 90 LEU A N 1
ATOM 673 C CA . LEU A 1 90 ? -2.711 3.658 15.954 1.00 85.88 90 LEU A CA 1
ATOM 674 C C . LEU A 1 90 ? -2.922 3.632 14.440 1.00 85.88 90 LEU A C 1
ATOM 676 O O . LEU A 1 90 ? -1.980 3.859 13.690 1.00 85.88 90 LEU A O 1
ATOM 680 N N . TYR A 1 91 ? -4.158 3.411 13.994 1.00 84.12 91 TYR A N 1
ATOM 681 C CA . TYR A 1 91 ? -4.496 3.365 12.576 1.00 84.12 91 TYR A CA 1
ATOM 682 C C . TYR A 1 91 ? -4.279 4.715 11.888 1.00 84.12 91 TYR A C 1
ATOM 684 O O . TYR A 1 91 ? -3.830 4.759 10.747 1.00 84.12 91 TYR A O 1
ATOM 692 N N . ASN A 1 92 ? -4.549 5.826 12.578 1.00 86.94 92 ASN A N 1
ATOM 693 C CA . ASN A 1 92 ? -4.291 7.155 12.033 1.00 86.94 92 ASN A CA 1
ATOM 694 C C . ASN A 1 92 ? -2.784 7.427 11.870 1.00 86.94 92 ASN A C 1
ATOM 696 O O . ASN A 1 92 ? -2.365 7.945 10.841 1.00 86.94 92 ASN A O 1
ATOM 700 N N . ILE A 1 93 ? -1.965 7.029 12.852 1.00 88.88 93 ILE A N 1
ATOM 701 C CA . ILE A 1 93 ? -0.496 7.117 12.759 1.00 88.88 93 ILE A CA 1
ATOM 702 C C . ILE A 1 93 ? 0.014 6.236 11.615 1.00 88.88 93 ILE A C 1
ATOM 704 O O . ILE A 1 93 ? 0.799 6.693 10.791 1.00 88.88 93 ILE A O 1
ATOM 708 N N . PHE A 1 94 ? -0.473 4.998 11.537 1.00 86.00 94 PHE A N 1
ATOM 709 C CA . PHE A 1 94 ? -0.145 4.068 10.462 1.00 86.00 94 PHE A CA 1
ATOM 710 C C . PHE A 1 94 ? -0.494 4.647 9.087 1.00 86.00 94 PHE A C 1
ATOM 712 O O . PHE A 1 94 ? 0.352 4.678 8.203 1.00 86.00 94 PHE A O 1
ATOM 719 N N . THR A 1 95 ? -1.702 5.194 8.935 1.00 86.31 95 THR A N 1
ATOM 720 C CA . THR A 1 95 ? -2.149 5.846 7.697 1.00 86.31 95 THR A CA 1
ATOM 721 C C . THR A 1 95 ? -1.232 7.006 7.312 1.00 86.31 95 THR A C 1
ATOM 723 O O . THR A 1 95 ? -0.873 7.139 6.148 1.00 86.31 95 THR A O 1
ATOM 726 N N . ALA A 1 96 ? -0.811 7.831 8.275 1.00 90.38 96 ALA A N 1
ATOM 727 C CA . ALA A 1 96 ? 0.109 8.933 8.009 1.00 90.38 96 ALA A CA 1
ATOM 728 C C . ALA A 1 96 ? 1.485 8.441 7.527 1.00 90.38 96 ALA A C 1
ATOM 730 O O . ALA A 1 96 ? 2.021 8.985 6.563 1.00 90.38 96 ALA A O 1
ATOM 731 N N . ILE A 1 97 ? 2.035 7.399 8.161 1.00 88.38 97 ILE A N 1
ATOM 732 C CA . ILE A 1 97 ? 3.308 6.781 7.755 1.00 88.38 97 ILE A CA 1
ATOM 733 C C . ILE A 1 97 ? 3.190 6.188 6.348 1.00 88.38 97 ILE A C 1
ATOM 735 O O . ILE A 1 97 ? 4.062 6.425 5.516 1.00 88.38 97 ILE A O 1
ATOM 739 N N . GLU A 1 98 ? 2.100 5.477 6.067 1.00 86.06 98 GLU A N 1
ATOM 740 C CA . GLU A 1 98 ? 1.854 4.848 4.769 1.00 86.06 98 GLU A CA 1
ATOM 741 C C . GLU A 1 98 ? 1.757 5.889 3.647 1.00 86.06 98 GLU A C 1
ATOM 743 O O . GLU A 1 98 ? 2.379 5.735 2.599 1.00 86.06 98 GLU A O 1
ATOM 748 N N . ILE A 1 99 ? 1.053 7.002 3.879 1.00 90.69 99 ILE A N 1
ATOM 749 C CA . ILE A 1 99 ? 0.963 8.106 2.910 1.00 90.69 99 ILE A CA 1
ATOM 750 C C . ILE A 1 99 ? 2.353 8.682 2.610 1.00 90.69 99 ILE A C 1
ATOM 752 O O . ILE A 1 99 ? 2.685 8.899 1.445 1.00 90.69 99 ILE A O 1
ATOM 756 N N . ILE A 1 100 ? 3.178 8.908 3.637 1.00 92.50 100 ILE A N 1
ATOM 757 C CA . ILE A 1 100 ? 4.558 9.386 3.454 1.00 92.50 100 ILE A CA 1
ATOM 758 C C . ILE A 1 100 ? 5.372 8.363 2.652 1.00 92.50 100 ILE A C 1
ATOM 760 O O . ILE A 1 100 ? 6.087 8.747 1.727 1.00 92.50 100 ILE A O 1
ATOM 764 N N . GLY A 1 101 ? 5.226 7.073 2.963 1.00 88.25 101 GLY A N 1
ATOM 765 C CA . GLY A 1 101 ? 5.862 5.978 2.233 1.00 88.25 101 GLY A CA 1
ATOM 766 C C . GLY A 1 101 ? 5.504 5.989 0.749 1.00 88.25 101 GLY A C 1
ATOM 767 O O . GLY A 1 101 ? 6.400 6.010 -0.091 1.00 88.25 101 GLY A O 1
ATOM 768 N N . ILE A 1 102 ? 4.213 6.087 0.421 1.00 89.06 102 ILE A N 1
ATOM 769 C CA . ILE A 1 102 ? 3.727 6.161 -0.965 1.00 89.06 102 ILE A CA 1
ATOM 770 C C . ILE A 1 102 ? 4.320 7.373 -1.694 1.00 89.06 102 ILE A C 1
ATOM 772 O O . ILE A 1 102 ? 4.770 7.243 -2.833 1.00 89.06 102 ILE A O 1
ATOM 776 N N . ILE A 1 103 ? 4.375 8.544 -1.051 1.00 91.12 103 ILE A N 1
ATOM 777 C CA . ILE A 1 103 ? 4.972 9.749 -1.650 1.00 91.12 103 ILE A CA 1
ATOM 778 C C . ILE A 1 103 ? 6.456 9.520 -1.963 1.00 91.12 103 ILE A C 1
ATOM 780 O O . ILE A 1 103 ? 6.898 9.822 -3.073 1.00 91.12 103 ILE A O 1
ATOM 784 N N . ILE A 1 104 ? 7.220 8.956 -1.022 1.00 91.12 104 ILE A N 1
ATOM 785 C CA . ILE A 1 104 ? 8.640 8.632 -1.229 1.00 91.12 104 ILE A CA 1
ATOM 786 C C . ILE A 1 104 ? 8.797 7.631 -2.377 1.00 91.12 104 ILE A C 1
ATOM 788 O O . ILE A 1 104 ? 9.633 7.844 -3.253 1.00 91.12 104 ILE A O 1
ATOM 792 N N . SER A 1 105 ? 7.979 6.577 -2.424 1.00 85.62 105 SER A N 1
ATOM 793 C CA . SER A 1 105 ? 8.006 5.581 -3.500 1.00 85.62 105 SER A CA 1
ATOM 794 C C . SER A 1 105 ? 7.735 6.197 -4.871 1.00 85.62 105 SER A C 1
ATOM 796 O O . SER A 1 105 ? 8.446 5.880 -5.822 1.00 85.62 105 SER A O 1
ATOM 798 N N . ILE A 1 106 ? 6.767 7.112 -4.978 1.00 89.69 106 ILE A N 1
ATOM 799 C CA . ILE A 1 106 ? 6.489 7.837 -6.226 1.00 89.69 106 ILE A CA 1
ATOM 800 C C . ILE A 1 106 ? 7.707 8.672 -6.637 1.00 89.69 106 ILE A C 1
ATOM 802 O O . ILE A 1 106 ? 8.124 8.617 -7.792 1.00 89.69 106 ILE A O 1
ATOM 806 N N . ILE A 1 107 ? 8.313 9.413 -5.705 1.00 91.75 107 ILE A N 1
ATOM 807 C CA . ILE A 1 107 ? 9.512 10.218 -5.988 1.00 91.75 107 ILE A CA 1
ATOM 808 C C . ILE A 1 107 ? 10.652 9.324 -6.484 1.00 91.75 107 ILE A C 1
ATOM 810 O O . ILE A 1 107 ? 11.240 9.609 -7.526 1.00 91.75 107 ILE A O 1
ATOM 814 N N . LEU A 1 108 ? 10.938 8.223 -5.784 1.00 88.50 108 LEU A N 1
ATOM 815 C CA . LEU A 1 108 ? 11.981 7.278 -6.182 1.00 88.50 108 LEU A CA 1
ATOM 816 C C . LEU A 1 108 ? 11.698 6.679 -7.560 1.00 88.50 108 LEU A C 1
ATOM 818 O O . LEU A 1 108 ? 12.609 6.598 -8.379 1.00 88.50 108 LEU A O 1
ATOM 822 N N . PHE A 1 109 ? 10.446 6.327 -7.855 1.00 87.69 109 PHE A N 1
ATOM 823 C CA . PHE A 1 109 ? 10.053 5.812 -9.165 1.00 87.69 109 PHE A CA 1
ATOM 824 C C . PHE A 1 109 ? 10.413 6.789 -10.295 1.00 87.69 109 PHE A C 1
ATOM 826 O O . PHE A 1 109 ? 11.002 6.388 -11.298 1.00 87.69 109 PHE A O 1
ATOM 833 N N . PHE A 1 110 ? 10.145 8.086 -10.115 1.00 89.56 110 PHE A N 1
ATOM 834 C CA . PHE A 1 110 ? 10.529 9.105 -11.096 1.00 89.56 110 PHE A CA 1
ATOM 835 C C . PHE A 1 110 ? 12.042 9.348 -11.158 1.00 89.56 110 PHE A C 1
ATOM 837 O O . PHE A 1 110 ? 12.575 9.544 -12.250 1.00 89.56 110 PHE A O 1
ATOM 844 N N . VAL A 1 111 ? 12.746 9.305 -10.024 1.00 92.06 111 VAL A N 1
ATOM 845 C CA . VAL A 1 111 ? 14.210 9.482 -9.972 1.00 92.06 111 VAL A CA 1
ATOM 846 C C . VAL A 1 111 ? 14.937 8.333 -10.679 1.00 92.06 111 VAL A C 1
ATOM 848 O O . VAL A 1 111 ? 15.884 8.570 -11.426 1.00 92.06 111 VAL A O 1
ATOM 851 N N . PHE A 1 112 ? 14.469 7.095 -10.513 1.00 89.44 112 PHE A N 1
ATOM 852 C CA . PHE A 1 112 ? 15.069 5.914 -11.141 1.00 89.44 112 PHE A CA 1
ATOM 853 C C . PHE A 1 112 ? 14.640 5.685 -12.593 1.00 89.44 112 PHE A C 1
ATOM 855 O O . PHE A 1 112 ? 15.114 4.730 -13.211 1.00 89.44 112 PHE A O 1
ATOM 862 N N . LYS A 1 113 ? 13.816 6.570 -13.174 1.00 90.00 113 LYS A N 1
ATOM 863 C CA . LYS A 1 113 ? 13.352 6.479 -14.567 1.00 90.00 113 LYS A CA 1
ATOM 864 C C . LYS A 1 113 ? 14.479 6.129 -15.542 1.00 90.00 113 LYS A C 1
ATOM 866 O O . LYS A 1 113 ? 14.328 5.227 -16.357 1.00 90.00 113 LYS A O 1
ATOM 871 N N . ASN A 1 114 ? 15.608 6.831 -15.455 1.00 88.44 114 ASN A N 1
ATOM 872 C CA . ASN A 1 114 ? 16.712 6.658 -16.402 1.00 88.44 114 ASN A CA 1
ATOM 873 C C . ASN A 1 114 ? 17.357 5.268 -16.301 1.00 88.44 114 ASN A C 1
ATOM 875 O O . ASN A 1 114 ? 17.736 4.703 -17.320 1.00 88.44 114 ASN A O 1
ATOM 879 N N . SER A 1 115 ? 17.442 4.701 -15.093 1.00 89.00 115 SER A N 1
ATOM 880 C CA . SER A 1 115 ? 17.964 3.344 -14.899 1.00 89.00 115 SER A CA 1
ATOM 881 C C . SER A 1 115 ? 17.033 2.312 -15.530 1.00 89.00 115 SER A C 1
ATOM 883 O O . SER A 1 115 ? 17.486 1.474 -16.299 1.00 89.00 115 SER A O 1
ATOM 885 N N . TYR A 1 116 ? 15.723 2.435 -15.286 1.00 86.75 116 TYR A N 1
ATOM 886 C CA . TYR A 1 116 ? 14.721 1.535 -15.861 1.00 86.75 116 TYR A CA 1
ATOM 887 C C . TYR A 1 116 ? 14.687 1.583 -17.391 1.00 86.75 116 TYR A C 1
ATOM 889 O O . TYR A 1 116 ? 14.595 0.542 -18.038 1.00 86.75 116 TYR A O 1
ATOM 897 N N . VAL A 1 117 ? 14.776 2.780 -17.981 1.00 90.12 117 VAL A N 1
ATOM 898 C CA . VAL A 1 117 ? 14.816 2.927 -19.444 1.00 90.12 117 VAL A CA 1
ATOM 899 C C . VAL A 1 117 ? 16.077 2.277 -20.019 1.00 90.12 117 VAL A C 1
ATOM 901 O O . VAL A 1 117 ? 15.981 1.570 -21.017 1.00 90.12 117 VAL A O 1
ATOM 904 N N . ASN A 1 118 ? 17.235 2.439 -19.372 1.00 89.94 118 ASN A N 1
ATOM 905 C CA . ASN A 1 118 ? 18.477 1.800 -19.814 1.00 89.94 118 ASN A CA 1
ATOM 906 C C . ASN A 1 118 ? 18.402 0.267 -19.743 1.00 89.94 118 ASN A C 1
ATOM 908 O O . ASN A 1 118 ? 18.815 -0.409 -20.683 1.00 89.94 118 ASN A O 1
ATOM 912 N N . ASP A 1 119 ? 17.831 -0.283 -18.670 1.00 87.81 119 ASP A N 1
ATOM 913 C CA . ASP A 1 119 ? 17.652 -1.730 -18.526 1.00 87.81 119 ASP A CA 1
ATOM 914 C C . ASP A 1 119 ? 16.685 -2.289 -19.582 1.00 87.81 119 ASP A C 1
ATOM 916 O O . ASP A 1 119 ? 16.958 -3.330 -20.180 1.00 87.81 119 ASP A O 1
ATOM 920 N N . CYS A 1 120 ? 15.602 -1.564 -19.883 1.00 88.69 120 CYS A N 1
ATOM 921 C CA . CYS A 1 120 ? 14.668 -1.910 -20.959 1.00 88.69 120 CYS A CA 1
ATOM 922 C C . CYS A 1 120 ? 15.360 -1.966 -22.332 1.00 88.69 120 CYS A C 1
ATOM 924 O O . CYS A 1 120 ? 15.186 -2.934 -23.077 1.00 88.69 120 CYS A O 1
ATOM 926 N N . ILE A 1 121 ? 16.200 -0.973 -22.647 1.00 89.81 121 ILE A N 1
ATOM 927 C CA . ILE A 1 121 ? 16.969 -0.936 -23.902 1.00 89.81 121 ILE A CA 1
ATOM 928 C C . ILE A 1 121 ? 17.905 -2.149 -23.998 1.00 89.81 121 ILE A C 1
ATOM 930 O O . ILE A 1 121 ? 17.941 -2.814 -25.035 1.00 89.81 121 ILE A O 1
ATOM 934 N N . ASN A 1 122 ? 18.613 -2.480 -22.913 1.00 88.69 122 ASN A N 1
ATOM 935 C CA . ASN A 1 122 ? 19.535 -3.619 -22.873 1.00 88.69 122 ASN A CA 1
ATOM 936 C C . ASN A 1 122 ? 18.814 -4.957 -23.116 1.00 88.69 122 ASN A C 1
ATOM 938 O O . ASN A 1 122 ? 19.303 -5.802 -23.870 1.00 88.69 122 ASN A O 1
ATOM 942 N N . ILE A 1 123 ? 17.630 -5.142 -22.522 1.00 86.12 123 ILE A N 1
ATOM 943 C CA . ILE A 1 123 ? 16.814 -6.352 -22.705 1.00 86.12 123 ILE A CA 1
ATOM 944 C C . ILE A 1 123 ? 16.337 -6.466 -24.157 1.00 86.12 123 ILE A C 1
ATOM 946 O O . ILE A 1 123 ? 16.500 -7.520 -24.777 1.00 86.12 123 ILE A O 1
ATOM 950 N N 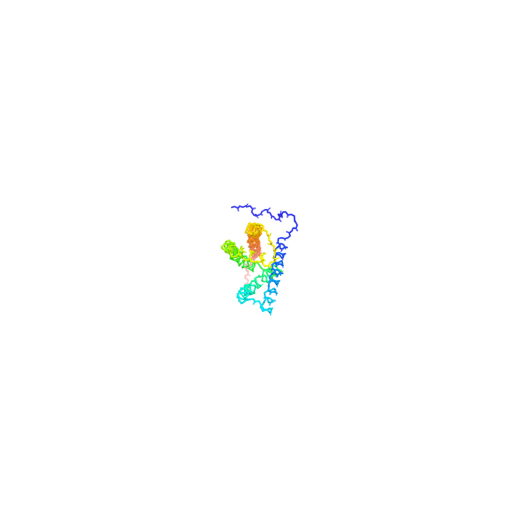. ASN A 1 124 ? 15.809 -5.386 -24.736 1.00 86.19 124 ASN A N 1
ATOM 951 C CA . ASN A 1 124 ? 15.339 -5.390 -26.125 1.00 86.19 124 ASN A CA 1
ATOM 952 C C . ASN A 1 124 ? 16.468 -5.684 -27.119 1.00 86.19 124 ASN A C 1
ATOM 954 O O . ASN A 1 124 ? 16.267 -6.448 -28.066 1.00 86.19 124 ASN A O 1
ATOM 958 N N . GLN A 1 125 ? 17.671 -5.166 -26.856 1.00 85.69 125 GLN A N 1
ATOM 959 C CA . GLN A 1 125 ? 18.855 -5.464 -27.658 1.00 85.69 125 GLN A CA 1
ATOM 960 C C . GLN A 1 125 ? 19.253 -6.947 -27.571 1.00 85.69 125 GLN A C 1
ATOM 962 O O . GLN A 1 125 ? 19.592 -7.547 -28.590 1.00 85.69 125 GLN A O 1
ATOM 967 N N . SER A 1 126 ? 19.162 -7.565 -26.387 1.00 84.81 126 SER A N 1
ATOM 968 C CA . SER A 1 126 ? 19.468 -8.995 -26.207 1.00 84.81 126 SER A CA 1
ATOM 969 C C . SER A 1 126 ? 18.451 -9.942 -26.855 1.00 84.81 126 SER A C 1
ATOM 971 O O . SER A 1 126 ? 18.823 -11.029 -27.293 1.00 84.81 126 SER A O 1
ATOM 973 N N . ASN A 1 127 ? 17.191 -9.520 -26.983 1.00 85.75 127 ASN A N 1
ATOM 974 C CA . ASN A 1 127 ? 16.117 -10.330 -27.563 1.00 85.75 127 ASN A CA 1
ATOM 975 C C . ASN A 1 127 ? 16.039 -10.245 -29.099 1.00 85.75 127 ASN A C 1
ATOM 977 O O . ASN A 1 127 ? 15.160 -10.860 -29.700 1.00 85.75 127 ASN A O 1
ATOM 981 N N . GLY A 1 128 ? 16.929 -9.484 -29.747 1.00 79.56 128 GLY A N 1
ATOM 982 C CA . GLY A 1 128 ? 16.922 -9.307 -31.203 1.00 79.56 128 GLY A CA 1
ATOM 983 C C . GLY A 1 128 ? 15.737 -8.488 -31.729 1.00 79.56 128 GLY A C 1
ATOM 984 O O . GLY A 1 128 ? 15.519 -8.443 -32.940 1.00 79.56 128 GLY A O 1
ATOM 985 N N . SER A 1 129 ? 14.981 -7.823 -30.845 1.00 75.31 129 SER A N 1
ATOM 986 C CA . SER A 1 129 ? 13.917 -6.894 -31.233 1.00 75.31 129 SER A CA 1
ATOM 987 C C . SER A 1 129 ? 14.542 -5.617 -31.786 1.00 75.31 129 SER A C 1
ATOM 989 O O . SER A 1 129 ? 14.843 -4.680 -31.051 1.00 75.31 129 SER A O 1
ATOM 991 N N . SER A 1 130 ? 14.751 -5.582 -33.101 1.00 69.38 130 SER A N 1
ATOM 992 C CA . SER A 1 130 ? 15.225 -4.393 -33.809 1.00 69.38 130 SER A CA 1
ATOM 993 C C . SER A 1 130 ? 14.045 -3.466 -34.103 1.00 69.38 130 SER A C 1
ATOM 995 O O . SER A 1 130 ? 13.551 -3.421 -35.229 1.00 69.38 130 SER A O 1
ATOM 997 N N . SER A 1 131 ? 13.554 -2.742 -33.092 1.00 75.38 131 SER A N 1
ATOM 998 C CA . SER A 1 131 ? 12.700 -1.585 -33.369 1.00 75.38 131 SER A CA 1
ATOM 999 C C . SER A 1 131 ? 13.559 -0.430 -33.892 1.00 75.38 131 SER A C 1
ATOM 1001 O O . SER A 1 131 ? 14.743 -0.312 -33.572 1.00 75.38 131 SER A O 1
ATOM 1003 N N . ASN A 1 132 ? 12.977 0.410 -34.751 1.00 80.69 132 ASN A N 1
ATOM 1004 C CA . ASN A 1 132 ? 13.684 1.551 -35.342 1.00 80.69 132 ASN A CA 1
ATOM 1005 C C . ASN A 1 132 ? 13.965 2.667 -34.311 1.00 80.69 132 ASN A C 1
ATOM 1007 O O . ASN A 1 132 ? 14.774 3.550 -34.585 1.00 80.69 132 ASN A O 1
ATOM 1011 N N . ASP A 1 133 ? 13.309 2.621 -33.144 1.00 85.50 133 ASP A N 1
ATOM 1012 C CA . ASP A 1 133 ? 13.507 3.540 -32.017 1.00 85.50 133 ASP A CA 1
ATOM 1013 C C . ASP A 1 133 ? 13.234 2.840 -30.661 1.00 85.50 133 ASP A C 1
ATOM 1015 O O . ASP A 1 133 ? 12.165 3.000 -30.065 1.00 85.50 133 ASP A O 1
ATOM 1019 N N . PRO A 1 134 ? 14.195 2.057 -30.135 1.00 82.88 134 PRO A N 1
ATOM 1020 C CA . PRO A 1 134 ? 14.020 1.328 -28.875 1.00 82.88 134 PRO A CA 1
ATOM 1021 C C . PRO A 1 134 ? 13.896 2.252 -27.654 1.00 82.88 134 PRO A C 1
ATOM 1023 O O . PRO A 1 134 ? 13.355 1.855 -26.621 1.00 82.88 134 PRO A O 1
ATOM 1026 N N . VAL A 1 135 ? 14.384 3.493 -27.752 1.00 88.56 135 VAL A N 1
ATOM 1027 C CA . VAL A 1 135 ? 14.320 4.474 -26.661 1.00 88.56 135 VAL A CA 1
ATOM 1028 C C . VAL A 1 135 ? 12.903 5.032 -26.536 1.00 88.56 135 VAL A C 1
ATOM 1030 O O . VAL A 1 135 ? 12.385 5.161 -25.420 1.00 88.56 135 VAL A O 1
ATOM 1033 N N . GLY A 1 136 ? 12.269 5.339 -27.671 1.00 89.44 136 GLY A N 1
ATOM 1034 C CA . GLY A 1 136 ? 10.887 5.807 -27.736 1.00 89.44 136 GLY A CA 1
ATOM 1035 C C . GLY A 1 136 ? 9.904 4.809 -27.128 1.00 89.44 136 GLY A C 1
ATOM 1036 O O . GLY A 1 136 ? 9.116 5.187 -26.254 1.00 89.44 136 GLY A O 1
ATOM 1037 N N . ASP A 1 137 ? 10.012 3.537 -27.518 1.00 88.69 137 ASP A N 1
ATOM 1038 C CA . ASP A 1 137 ? 9.127 2.462 -27.054 1.00 88.69 137 ASP A CA 1
ATOM 1039 C C . ASP A 1 137 ? 9.236 2.254 -25.532 1.00 88.69 137 ASP A C 1
ATOM 1041 O O . ASP A 1 137 ? 8.233 2.334 -24.816 1.00 88.69 137 ASP A O 1
ATOM 1045 N N . CYS A 1 138 ? 10.457 2.112 -25.001 1.00 91.00 138 CYS A N 1
ATOM 1046 C CA . CYS A 1 138 ? 10.689 1.938 -23.561 1.00 91.00 138 CYS A CA 1
ATOM 1047 C C . CYS A 1 138 ? 10.188 3.135 -22.732 1.00 91.00 138 CYS A C 1
ATOM 1049 O O . CYS A 1 138 ? 9.614 2.970 -21.652 1.00 91.00 138 CYS A O 1
ATOM 1051 N N . ASN A 1 139 ? 10.382 4.365 -23.217 1.00 92.56 139 ASN A N 1
ATOM 1052 C CA . ASN A 1 139 ? 9.906 5.559 -22.517 1.00 92.56 139 ASN A CA 1
ATOM 1053 C C . ASN A 1 139 ? 8.373 5.679 -22.560 1.00 92.56 139 ASN A C 1
ATOM 1055 O O . ASN A 1 139 ? 7.773 6.168 -21.596 1.00 92.56 139 ASN A O 1
ATOM 1059 N N . HIS A 1 140 ? 7.732 5.231 -23.643 1.00 91.12 140 HIS A N 1
ATOM 1060 C CA . HIS A 1 140 ? 6.277 5.169 -23.732 1.00 91.12 140 HIS A CA 1
ATOM 1061 C C . HIS A 1 140 ? 5.703 4.158 -22.732 1.00 91.12 140 HIS A C 1
ATOM 1063 O O . HIS A 1 140 ? 4.818 4.516 -21.952 1.00 91.12 140 HIS A O 1
ATOM 1069 N N . GLU A 1 141 ? 6.247 2.941 -22.676 1.00 87.81 141 GLU A N 1
ATOM 1070 C CA . GLU A 1 141 ? 5.810 1.921 -21.715 1.00 87.81 141 GLU A CA 1
ATOM 1071 C C . GLU A 1 141 ? 6.006 2.368 -20.267 1.00 87.81 141 GLU A C 1
ATOM 1073 O O . GLU A 1 141 ? 5.060 2.323 -19.476 1.00 87.81 141 GLU A O 1
ATOM 1078 N N . PHE A 1 142 ? 7.187 2.897 -19.928 1.00 90.69 142 PHE A N 1
ATOM 1079 C CA . PHE A 1 142 ? 7.452 3.431 -18.591 1.00 90.69 142 PHE A CA 1
ATOM 1080 C C . PHE A 1 142 ? 6.440 4.516 -18.206 1.00 90.69 142 PHE A C 1
ATOM 1082 O O . PHE A 1 142 ? 5.952 4.551 -17.076 1.00 90.69 142 PHE A O 1
ATOM 1089 N N . ARG A 1 143 ? 6.091 5.404 -19.145 1.00 91.75 143 ARG A N 1
ATOM 1090 C CA . ARG A 1 143 ? 5.111 6.468 -18.904 1.00 91.75 143 ARG A CA 1
ATOM 1091 C C . ARG A 1 143 ? 3.715 5.905 -18.650 1.00 91.75 143 ARG A C 1
ATOM 1093 O O . ARG A 1 143 ? 3.054 6.371 -17.725 1.00 91.75 143 ARG A O 1
ATOM 1100 N N . VAL A 1 144 ? 3.265 4.930 -19.440 1.00 91.56 144 VAL A N 1
ATOM 1101 C CA . VAL A 1 144 ? 1.948 4.297 -19.260 1.00 91.56 144 VAL A CA 1
ATOM 1102 C C . VAL A 1 144 ? 1.884 3.577 -17.915 1.00 91.56 144 VAL A C 1
ATOM 1104 O O . VAL A 1 144 ? 0.974 3.840 -17.128 1.00 91.56 144 VAL A O 1
ATOM 1107 N N . VAL A 1 145 ? 2.882 2.744 -17.607 1.00 89.88 145 VAL A N 1
ATOM 1108 C CA . VAL A 1 145 ? 2.977 2.023 -16.328 1.00 89.88 145 VAL A CA 1
ATOM 1109 C C . VAL A 1 145 ? 3.034 3.001 -15.155 1.00 89.88 145 VAL A C 1
ATOM 1111 O O . VAL A 1 145 ? 2.302 2.839 -14.180 1.00 89.88 145 VAL A O 1
ATOM 1114 N N . GLY A 1 146 ? 3.835 4.062 -15.266 1.00 89.88 146 GLY A N 1
ATOM 1115 C CA . GLY A 1 146 ? 3.950 5.096 -14.241 1.00 89.88 146 GLY A CA 1
ATOM 1116 C C . GLY A 1 146 ? 2.629 5.811 -13.956 1.00 89.88 146 GLY A C 1
ATOM 1117 O O . GLY A 1 146 ? 2.263 5.980 -12.795 1.00 89.88 146 GLY A O 1
ATOM 1118 N N . ILE A 1 147 ? 1.873 6.187 -14.994 1.00 91.81 147 ILE A N 1
ATOM 1119 C CA . ILE A 1 147 ? 0.555 6.824 -14.828 1.00 91.81 147 ILE A CA 1
ATOM 1120 C C . ILE A 1 147 ? -0.417 5.874 -14.122 1.00 91.81 147 ILE A C 1
ATOM 1122 O O . ILE A 1 147 ? -1.090 6.282 -13.174 1.00 91.81 147 ILE A O 1
ATOM 1126 N N . VAL A 1 148 ? -0.475 4.610 -14.550 1.00 91.81 148 VAL A N 1
ATOM 1127 C CA . VAL A 1 148 ? -1.352 3.600 -13.940 1.00 91.81 148 VAL A CA 1
ATOM 1128 C C . VAL A 1 148 ? -1.005 3.396 -12.463 1.00 91.81 148 VAL A C 1
ATOM 1130 O O . VAL A 1 148 ? -1.903 3.413 -11.621 1.00 91.81 148 VAL A O 1
ATOM 1133 N N . LEU A 1 149 ? 0.283 3.286 -12.126 1.00 89.44 149 LEU A N 1
ATOM 1134 C CA . LEU A 1 149 ? 0.746 3.154 -10.740 1.00 89.44 149 LEU A CA 1
ATOM 1135 C C . LEU A 1 149 ? 0.345 4.353 -9.876 1.00 89.44 149 LEU A C 1
ATOM 1137 O O . LEU A 1 149 ? -0.169 4.169 -8.774 1.00 89.44 149 LEU A O 1
ATOM 1141 N N . VAL A 1 150 ? 0.520 5.579 -10.376 1.00 92.19 150 VAL A N 1
ATOM 1142 C CA . VAL A 1 150 ? 0.123 6.795 -9.648 1.00 92.19 150 VAL A CA 1
ATOM 1143 C C . VAL A 1 150 ? -1.383 6.811 -9.376 1.00 92.19 150 VAL A C 1
ATOM 1145 O O . VAL A 1 150 ? -1.794 7.122 -8.258 1.00 92.19 150 VAL A O 1
ATOM 1148 N N . ILE A 1 151 ? -2.216 6.434 -10.351 1.00 93.56 151 ILE A N 1
ATOM 1149 C CA . ILE A 1 151 ? -3.675 6.357 -10.167 1.00 93.56 151 ILE A CA 1
ATOM 1150 C C . ILE A 1 151 ? -4.031 5.341 -9.078 1.00 93.56 151 ILE A C 1
ATOM 1152 O O . ILE A 1 151 ? -4.831 5.647 -8.191 1.00 93.56 151 ILE A O 1
ATOM 1156 N N . ILE A 1 152 ? -3.418 4.155 -9.109 1.00 88.56 152 ILE A N 1
ATOM 1157 C CA . ILE A 1 152 ? -3.626 3.120 -8.090 1.00 88.56 152 ILE A CA 1
ATOM 1158 C C . ILE A 1 152 ? -3.255 3.659 -6.704 1.00 88.56 152 ILE A C 1
ATOM 1160 O O . ILE A 1 152 ? -4.047 3.532 -5.770 1.00 88.56 152 ILE A O 1
ATOM 1164 N N . TYR A 1 153 ? -2.106 4.323 -6.567 1.00 88.88 153 TYR A N 1
ATOM 1165 C CA . TYR A 1 153 ? -1.685 4.909 -5.294 1.00 88.88 153 TYR A CA 1
ATOM 1166 C C . TYR A 1 153 ? -2.645 5.981 -4.778 1.00 88.88 153 TYR A C 1
ATOM 1168 O O . TYR A 1 153 ? -2.954 5.998 -3.587 1.00 88.88 153 TYR A O 1
ATOM 1176 N N . ILE A 1 154 ? -3.177 6.837 -5.654 1.00 91.81 154 ILE A N 1
ATOM 1177 C CA . ILE A 1 154 ? -4.187 7.833 -5.270 1.00 91.81 154 ILE A CA 1
ATOM 1178 C C . ILE A 1 154 ? -5.441 7.143 -4.720 1.00 91.81 154 ILE A C 1
ATOM 1180 O O . ILE A 1 154 ? -5.949 7.542 -3.672 1.00 91.81 154 ILE A O 1
ATOM 1184 N N . ILE A 1 155 ? -5.921 6.085 -5.381 1.00 89.31 155 ILE A N 1
ATOM 1185 C CA . ILE A 1 155 ? -7.085 5.314 -4.917 1.00 89.31 155 ILE A CA 1
ATOM 1186 C C . ILE A 1 155 ? -6.808 4.702 -3.539 1.00 89.31 155 ILE A C 1
ATOM 1188 O O . ILE A 1 155 ? -7.651 4.799 -2.647 1.00 89.31 155 ILE A O 1
ATOM 1192 N N . VAL A 1 156 ? -5.620 4.126 -3.336 1.00 85.88 156 VAL A N 1
ATOM 1193 C CA . VAL A 1 156 ? -5.207 3.559 -2.043 1.00 85.88 156 VAL A CA 1
ATOM 1194 C C . VAL A 1 156 ? -5.202 4.628 -0.949 1.00 85.88 156 VAL A C 1
ATOM 1196 O O . VAL A 1 156 ? -5.779 4.402 0.112 1.00 85.88 156 VAL A O 1
ATOM 1199 N N . ILE A 1 157 ? -4.639 5.812 -1.205 1.00 89.69 157 ILE A N 1
ATOM 1200 C CA . ILE A 1 157 ? -4.635 6.927 -0.242 1.00 89.69 157 ILE A CA 1
ATOM 1201 C C . ILE A 1 157 ? -6.063 7.351 0.115 1.00 89.69 157 ILE A C 1
ATOM 1203 O O . ILE A 1 157 ? -6.380 7.523 1.293 1.00 89.69 157 ILE A O 1
ATOM 1207 N N . ILE A 1 158 ? -6.945 7.491 -0.880 1.00 90.31 158 ILE A N 1
ATOM 1208 C CA . ILE A 1 158 ? -8.351 7.853 -0.650 1.00 90.31 158 ILE A CA 1
ATOM 1209 C C . ILE A 1 158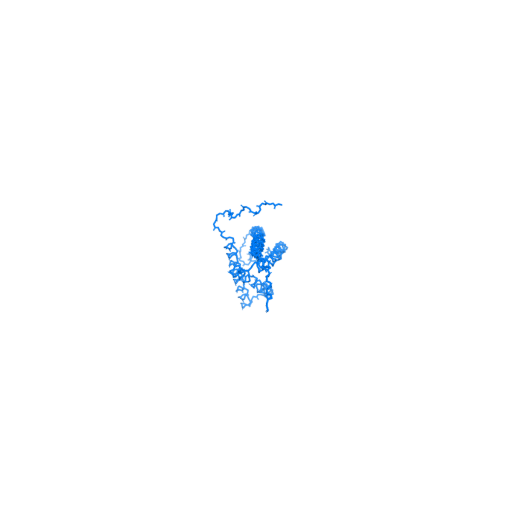 ? -9.032 6.805 0.233 1.00 90.31 158 ILE A C 1
ATOM 1211 O O . ILE A 1 158 ? -9.727 7.168 1.184 1.00 90.31 158 ILE A O 1
ATOM 1215 N N . LEU A 1 159 ? -8.811 5.517 -0.043 1.00 85.50 159 LEU A N 1
ATOM 1216 C CA . LEU A 1 159 ? -9.345 4.429 0.772 1.00 85.50 159 LEU A CA 1
ATOM 1217 C C . LEU A 1 159 ? -8.808 4.488 2.206 1.00 85.50 159 LEU A C 1
ATOM 1219 O O . LEU A 1 159 ? -9.601 4.427 3.143 1.00 85.50 159 LEU A O 1
ATOM 1223 N N . LEU A 1 160 ? -7.501 4.676 2.398 1.00 86.25 160 LEU A N 1
ATOM 1224 C CA . LEU A 1 160 ? -6.886 4.784 3.726 1.00 86.25 160 LEU A CA 1
ATOM 1225 C C . LEU A 1 160 ? -7.473 5.942 4.540 1.00 86.25 160 LEU A C 1
ATOM 1227 O O . LEU A 1 160 ? -7.891 5.748 5.683 1.00 86.25 160 LEU A O 1
ATOM 1231 N N . ILE A 1 161 ? -7.576 7.132 3.941 1.00 88.00 161 ILE A N 1
ATOM 1232 C CA . ILE A 1 161 ? -8.175 8.308 4.590 1.00 88.00 161 ILE A CA 1
ATOM 1233 C C . ILE A 1 161 ? -9.644 8.040 4.921 1.00 88.00 161 ILE A C 1
ATOM 1235 O O . ILE A 1 161 ? -10.095 8.341 6.028 1.00 88.00 161 ILE A O 1
ATOM 1239 N N . HIS A 1 162 ? -10.392 7.447 3.988 1.00 85.94 162 HIS A N 1
ATOM 1240 C CA . HIS A 1 162 ? -11.786 7.085 4.209 1.00 85.94 162 HIS A CA 1
ATOM 1241 C C . HIS A 1 162 ? -11.929 6.157 5.420 1.00 85.94 162 HIS A C 1
ATOM 1243 O O . HIS A 1 162 ? -12.720 6.443 6.320 1.00 85.94 162 HIS A O 1
ATOM 1249 N N . PHE A 1 163 ? -11.124 5.095 5.498 1.00 82.81 163 PHE A N 1
ATOM 1250 C CA . PHE A 1 163 ? -11.141 4.171 6.630 1.00 82.81 163 PHE A CA 1
ATOM 1251 C C . PHE A 1 163 ? -10.712 4.835 7.940 1.00 82.81 163 PHE A C 1
ATOM 1253 O O . PHE A 1 163 ? -11.351 4.604 8.969 1.00 82.81 163 PHE A O 1
ATOM 1260 N N . ALA A 1 164 ? -9.704 5.708 7.921 1.00 86.19 164 ALA A N 1
ATOM 1261 C CA . ALA A 1 164 ? -9.267 6.438 9.109 1.00 86.19 164 ALA A CA 1
ATOM 1262 C C . ALA A 1 164 ? -10.386 7.331 9.671 1.00 86.19 164 ALA A C 1
ATOM 1264 O O . ALA A 1 164 ? -10.692 7.268 10.866 1.00 86.19 164 ALA A O 1
ATOM 1265 N N . LEU A 1 165 ? -11.061 8.098 8.805 1.00 85.69 165 LEU A N 1
ATOM 1266 C CA . LEU A 1 165 ? -12.205 8.938 9.181 1.00 85.69 165 LEU A CA 1
ATOM 1267 C C . LEU A 1 165 ? -13.359 8.107 9.738 1.00 85.69 165 LEU A C 1
ATOM 1269 O O . LEU A 1 165 ? -13.960 8.451 10.757 1.00 85.69 165 LEU A O 1
ATOM 1273 N N . VAL A 1 166 ? -13.647 6.988 9.084 1.00 83.50 166 VAL A N 1
ATOM 1274 C CA . VAL A 1 166 ? -14.687 6.044 9.475 1.00 83.50 166 VAL A CA 1
ATOM 1275 C C . VAL A 1 166 ? -14.429 5.457 10.868 1.00 83.50 166 VAL A C 1
ATOM 1277 O O . VAL A 1 166 ? -15.334 5.441 11.708 1.00 83.50 166 VAL A O 1
ATOM 1280 N N . ILE A 1 167 ? -13.205 4.997 11.138 1.00 81.81 167 ILE A N 1
ATOM 1281 C CA . ILE A 1 167 ? -12.823 4.421 12.434 1.00 81.81 167 ILE A CA 1
ATOM 1282 C C . ILE A 1 167 ? -12.887 5.497 13.525 1.00 81.81 167 ILE A C 1
ATOM 1284 O O . ILE A 1 167 ? -13.433 5.239 14.603 1.00 81.81 167 ILE A O 1
ATOM 1288 N N . ALA A 1 168 ? -12.410 6.711 13.237 1.00 83.62 168 ALA A N 1
ATOM 1289 C CA . ALA A 1 168 ? -12.467 7.836 14.166 1.00 83.62 168 ALA A CA 1
ATOM 1290 C C . ALA A 1 168 ? -13.914 8.217 14.521 1.00 83.62 168 ALA A C 1
ATOM 1292 O O . ALA A 1 168 ? -14.257 8.342 15.701 1.00 83.62 168 ALA A O 1
ATOM 1293 N N . ALA A 1 169 ? -14.791 8.322 13.519 1.00 83.62 169 ALA A N 1
ATOM 1294 C CA . ALA A 1 169 ? -16.211 8.602 13.720 1.00 83.62 169 ALA A CA 1
ATOM 1295 C C . ALA A 1 169 ? -16.904 7.487 14.520 1.00 83.62 169 ALA A C 1
ATOM 1297 O O . ALA A 1 169 ? -17.696 7.757 15.426 1.00 83.62 169 ALA A O 1
ATOM 1298 N N . TYR A 1 170 ? -16.579 6.224 14.233 1.00 80.81 170 TYR A N 1
ATOM 1299 C CA . TYR A 1 170 ? -17.128 5.084 14.962 1.00 80.81 170 TYR A CA 1
ATOM 1300 C C . TYR A 1 170 ? -16.683 5.070 16.434 1.00 80.81 170 TYR A C 1
ATOM 1302 O O . TYR A 1 170 ? -17.509 4.858 17.327 1.00 80.81 170 TYR A O 1
ATOM 1310 N N . ALA A 1 171 ? -15.409 5.362 16.713 1.00 82.31 171 ALA A N 1
ATOM 1311 C CA . ALA A 1 171 ? -14.895 5.479 18.077 1.00 82.31 171 ALA A CA 1
ATOM 1312 C C . ALA A 1 171 ? -15.548 6.641 18.850 1.00 82.31 171 ALA A C 1
ATOM 1314 O O . ALA A 1 171 ? -15.874 6.480 20.029 1.00 82.31 171 ALA A O 1
ATOM 1315 N N . ALA A 1 172 ? -15.787 7.782 18.195 1.00 82.88 172 ALA A N 1
ATOM 1316 C CA . ALA A 1 172 ? -16.470 8.933 18.790 1.00 82.88 172 ALA A CA 1
ATOM 1317 C C . ALA A 1 172 ? -17.939 8.625 19.130 1.00 82.88 172 ALA A C 1
ATOM 1319 O O . ALA A 1 172 ? -18.376 8.854 20.258 1.00 82.88 172 ALA A O 1
ATOM 1320 N N . ASN A 1 173 ? -18.682 8.016 18.200 1.00 81.75 173 ASN A N 1
ATOM 1321 C CA . ASN A 1 173 ? -20.088 7.653 18.410 1.00 81.75 173 ASN A CA 1
ATOM 1322 C C . ASN A 1 173 ? -20.278 6.630 19.534 1.00 81.75 173 ASN A C 1
ATOM 1324 O O . ASN A 1 173 ? -21.301 6.636 20.220 1.00 81.75 173 ASN A O 1
ATOM 1328 N N . ARG A 1 174 ? -19.310 5.728 19.729 1.00 80.25 174 ARG A N 1
ATOM 1329 C CA . ARG A 1 174 ? -19.383 4.722 20.791 1.00 80.25 174 ARG A CA 1
ATOM 1330 C C . ARG A 1 174 ? -19.215 5.331 22.184 1.00 80.25 174 ARG A C 1
ATOM 1332 O O . ARG A 1 174 ? -19.928 4.918 23.089 1.00 80.25 174 ARG A O 1
ATOM 1339 N N . ARG A 1 175 ? -18.347 6.338 22.330 1.00 80.69 175 ARG A N 1
ATOM 1340 C CA . ARG A 1 175 ? -18.163 7.089 23.587 1.00 80.69 175 ARG A CA 1
ATOM 1341 C C . ARG A 1 175 ? -19.444 7.779 24.026 1.00 80.69 175 ARG A C 1
ATOM 1343 O O . ARG A 1 175 ? -19.908 7.534 25.127 1.00 80.69 175 ARG A O 1
ATOM 1350 N N . ALA A 1 176 ? -20.077 8.509 23.108 1.00 81.75 176 ALA A N 1
ATOM 1351 C CA . ALA A 1 176 ? -21.336 9.191 23.392 1.00 81.75 176 ALA A CA 1
ATOM 1352 C C . ALA A 1 176 ? -22.430 8.230 23.901 1.00 81.75 176 ALA A C 1
ATOM 1354 O O . ALA A 1 176 ? -23.238 8.599 24.744 1.00 81.75 176 ALA A O 1
ATOM 1355 N N . LYS A 1 177 ? -22.454 6.976 23.424 1.00 81.69 177 LYS A N 1
ATOM 1356 C CA . LYS A 1 177 ? -23.394 5.959 23.923 1.00 81.69 177 LYS A CA 1
ATOM 1357 C C . LYS A 1 177 ? -23.061 5.461 25.329 1.00 81.69 177 LYS A C 1
ATOM 1359 O O . LYS A 1 177 ? -23.987 5.200 26.088 1.00 81.69 177 LYS A O 1
ATOM 1364 N N . GLU A 1 178 ? -21.782 5.297 25.657 1.00 82.00 178 GLU A N 1
ATOM 1365 C CA . GLU A 1 178 ? -21.350 4.870 26.994 1.00 82.00 178 GLU A CA 1
ATOM 1366 C C . GLU A 1 178 ? -21.587 5.976 28.033 1.00 82.00 178 GLU A C 1
ATOM 1368 O O . GLU A 1 178 ? -22.131 5.682 29.094 1.00 82.00 178 GLU A O 1
ATOM 1373 N N . ASP A 1 179 ? -21.301 7.235 27.689 1.00 82.69 179 ASP A N 1
ATOM 1374 C CA . ASP A 1 179 ? -21.515 8.395 28.569 1.00 82.69 179 ASP A CA 1
ATOM 1375 C C . ASP A 1 179 ? -23.015 8.633 28.855 1.00 82.69 179 ASP A C 1
ATOM 1377 O O . ASP A 1 179 ? -23.417 8.931 29.980 1.00 82.69 179 ASP A O 1
ATOM 1381 N N . ASN A 1 180 ? -23.880 8.425 27.855 1.00 82.06 180 ASN A N 1
ATOM 1382 C CA . ASN A 1 180 ? -25.332 8.497 28.049 1.00 82.06 180 ASN A CA 1
ATOM 1383 C C . ASN A 1 180 ? -25.869 7.333 28.904 1.00 82.06 180 ASN A C 1
ATOM 1385 O O . ASN A 1 180 ? -26.852 7.498 29.627 1.00 82.06 180 ASN A O 1
ATOM 1389 N N . ALA A 1 181 ? -25.248 6.151 28.823 1.00 80.88 181 ALA A N 1
ATOM 1390 C CA . ALA A 1 181 ? -25.660 4.980 29.597 1.00 80.88 181 ALA A CA 1
ATOM 1391 C C . ALA A 1 181 ? -25.244 5.068 31.076 1.00 80.88 181 ALA A C 1
ATOM 1393 O O . ALA A 1 181 ? -25.965 4.556 31.932 1.00 80.88 181 ALA A O 1
ATOM 1394 N N . SER A 1 182 ? -24.115 5.712 31.391 1.00 77.62 182 SER A N 1
ATOM 1395 C CA . SER A 1 182 ? -23.703 5.972 32.777 1.00 77.62 182 SER A CA 1
ATOM 1396 C C . SER A 1 182 ? -24.536 7.082 33.423 1.00 77.62 182 SER A C 1
ATOM 1398 O O . SER A 1 182 ? -25.029 6.888 34.531 1.00 77.62 182 SER A O 1
ATOM 1400 N N . SER A 1 183 ? -24.791 8.189 32.714 1.00 74.75 183 SER A N 1
ATOM 1401 C CA . SER A 1 183 ? -25.589 9.309 33.241 1.00 74.75 183 SER A CA 1
ATOM 1402 C C . SER A 1 183 ? -27.053 8.933 33.529 1.00 74.75 183 SER A C 1
ATOM 1404 O O . SER A 1 183 ? -27.618 9.372 34.529 1.00 74.75 183 SER A O 1
ATOM 1406 N N . GLY A 1 184 ? -27.667 8.054 32.727 1.00 65.62 184 GLY A N 1
ATOM 1407 C CA . GLY A 1 184 ? -29.032 7.572 32.988 1.00 65.62 184 GLY A CA 1
ATOM 1408 C C . GLY A 1 184 ? -29.175 6.703 34.247 1.00 65.62 184 GLY A C 1
ATOM 1409 O O . GLY A 1 184 ? -30.281 6.544 34.764 1.00 65.62 184 GLY A O 1
ATOM 1410 N N . ARG A 1 185 ? -28.072 6.143 34.757 1.00 59.03 185 ARG A N 1
ATOM 1411 C CA . ARG A 1 185 ? -28.076 5.238 35.913 1.00 59.03 185 ARG A CA 1
ATOM 1412 C C . ARG A 1 185 ? -28.037 5.997 37.245 1.00 59.03 185 ARG A C 1
ATOM 1414 O O . ARG A 1 185 ? -28.717 5.589 38.179 1.00 59.03 185 ARG A O 1
ATOM 1421 N N . GLU A 1 186 ? -27.356 7.141 37.289 1.00 60.41 186 GLU A N 1
ATOM 1422 C CA . GLU A 1 186 ? -27.292 8.027 38.467 1.00 60.41 186 GLU A CA 1
ATOM 1423 C C . GLU A 1 186 ? -28.657 8.644 38.825 1.00 60.41 186 GLU A C 1
ATOM 1425 O O . GLU A 1 186 ? -29.000 8.777 39.996 1.00 60.41 186 GLU A O 1
ATOM 1430 N N . VAL A 1 187 ? -29.489 8.950 37.822 1.00 59.59 187 VAL A N 1
ATOM 1431 C CA . VAL A 1 187 ? -30.826 9.545 38.031 1.00 59.59 187 VAL A CA 1
ATOM 1432 C C . VAL A 1 187 ? -31.832 8.544 38.622 1.00 59.59 187 VAL A C 1
ATOM 1434 O O . VAL A 1 187 ? -32.812 8.946 39.245 1.00 59.59 187 VAL A O 1
ATOM 1437 N N . SER A 1 188 ? -31.610 7.234 38.464 1.00 58.41 188 SER A N 1
ATOM 1438 C CA . SER A 1 188 ? -32.500 6.222 39.055 1.00 58.41 188 SER A CA 1
ATOM 1439 C C . SER A 1 188 ? -32.194 5.931 40.527 1.00 58.41 188 SER A C 1
ATOM 1441 O O . SER A 1 188 ? -33.099 5.532 41.254 1.00 58.41 188 SER A O 1
ATOM 1443 N N . GLU A 1 189 ? -30.962 6.151 40.995 1.00 57.50 189 GLU A N 1
ATOM 1444 C CA . GLU A 1 189 ? -30.593 5.906 42.400 1.00 57.50 189 GLU A CA 1
ATOM 1445 C C . GLU A 1 189 ? -31.038 7.042 43.335 1.00 57.50 189 GLU A C 1
ATOM 1447 O O . GLU A 1 189 ? -31.456 6.785 44.466 1.00 57.50 189 GLU A O 1
ATOM 1452 N N . SER A 1 190 ? -31.057 8.291 42.859 1.00 56.06 190 SER A N 1
ATOM 1453 C CA . SER A 1 190 ? -31.468 9.446 43.671 1.00 56.06 190 SER A CA 1
ATOM 1454 C C . SER A 1 190 ? -32.968 9.487 43.997 1.00 56.06 190 SER A C 1
ATOM 1456 O O . SER A 1 190 ? -33.350 10.061 45.014 1.00 56.06 190 SER A O 1
ATOM 1458 N N . ASN A 1 191 ? -33.822 8.818 43.214 1.00 54.22 191 ASN A N 1
ATOM 1459 C CA . ASN A 1 191 ? -35.267 8.755 43.474 1.00 54.22 191 ASN A CA 1
ATOM 1460 C C . ASN A 1 191 ? -35.690 7.638 44.446 1.00 54.22 191 ASN A C 1
ATOM 1462 O O . ASN A 1 191 ? -36.827 7.649 44.914 1.00 54.22 191 ASN A O 1
ATOM 1466 N N . VAL A 1 192 ? -34.809 6.689 44.784 1.00 56.66 192 VAL A N 1
ATOM 1467 C CA . VAL A 1 192 ? -35.144 5.587 45.711 1.00 56.66 192 VAL A CA 1
ATOM 1468 C C . VAL A 1 192 ? -34.810 5.941 47.166 1.00 56.66 192 VAL A C 1
ATOM 1470 O O . VAL A 1 192 ? -35.475 5.463 48.081 1.00 56.66 192 VAL A O 1
ATOM 1473 N N . SER A 1 193 ? -33.855 6.846 47.408 1.00 54.88 193 SER A N 1
ATOM 1474 C CA . SER A 1 193 ? -33.463 7.225 48.775 1.00 54.88 193 SER A CA 1
ATOM 1475 C C . SER A 1 193 ? -34.392 8.248 49.454 1.00 54.88 193 SER A C 1
ATOM 1477 O O . SER A 1 193 ? -34.229 8.493 50.646 1.00 54.88 193 SER A O 1
ATOM 1479 N N . SER A 1 194 ? -35.369 8.834 48.748 1.00 55.91 194 SER A N 1
ATOM 1480 C CA . SER A 1 194 ? -36.240 9.890 49.305 1.00 55.91 194 SER A CA 1
ATOM 1481 C C . SER A 1 194 ? -37.633 9.411 49.742 1.00 55.91 194 SER A C 1
ATOM 1483 O O . SER A 1 194 ? -38.483 10.239 50.056 1.00 55.91 194 SER A O 1
ATOM 1485 N N . ALA A 1 195 ? -37.891 8.097 49.773 1.00 57.41 195 ALA A N 1
ATOM 1486 C CA . ALA A 1 195 ? -39.198 7.534 50.137 1.00 57.41 195 ALA A CA 1
ATOM 1487 C C . ALA A 1 195 ? -39.258 6.894 51.542 1.00 57.41 195 ALA A C 1
ATOM 1489 O O . ALA A 1 195 ? -40.206 6.168 51.833 1.00 57.41 195 ALA A O 1
ATOM 1490 N N . HIS A 1 196 ? -38.286 7.151 52.427 1.00 51.28 196 HIS A N 1
ATOM 1491 C CA . HIS A 1 196 ? -38.295 6.618 53.798 1.00 51.28 196 HIS A CA 1
ATOM 1492 C C . HIS A 1 196 ? -38.333 7.724 54.866 1.00 51.28 196 HIS A C 1
ATOM 1494 O O . HIS A 1 196 ? -37.481 7.784 55.746 1.00 51.28 196 HIS A O 1
ATOM 1500 N N . GLU A 1 197 ? -39.365 8.567 54.835 1.00 53.81 197 GLU A N 1
ATOM 1501 C CA . GLU A 1 197 ? -39.757 9.404 55.976 1.00 53.81 197 GLU A CA 1
ATOM 1502 C C . GLU A 1 197 ? -41.166 8.981 56.431 1.00 53.81 197 GLU A C 1
ATOM 1504 O O . GLU A 1 197 ? -42.169 9.630 56.151 1.00 53.81 197 GLU A O 1
ATOM 1509 N N . ILE A 1 198 ? -41.256 7.809 57.078 1.00 59.03 198 ILE A N 1
ATOM 1510 C CA . ILE A 1 198 ? -42.469 7.387 57.790 1.00 59.03 198 ILE A CA 1
ATOM 1511 C C . ILE A 1 198 ? -42.389 7.947 59.204 1.00 59.03 198 ILE A C 1
ATOM 1513 O O . ILE A 1 198 ? -41.581 7.532 60.034 1.00 59.03 198 ILE A O 1
ATOM 1517 N N . SER A 1 199 ? -43.258 8.920 59.424 1.00 56.38 199 SER A N 1
ATOM 1518 C CA . SER A 1 199 ? -43.533 9.629 60.659 1.00 56.38 199 SER A CA 1
ATOM 1519 C C . SER A 1 199 ? -44.017 8.667 61.752 1.00 56.38 199 SER A C 1
ATOM 1521 O O . SER A 1 199 ? -45.025 7.981 61.589 1.00 56.38 199 SER A O 1
ATOM 1523 N N . THR A 1 200 ? -43.333 8.643 62.894 1.00 59.28 200 THR A N 1
ATOM 1524 C CA . THR A 1 200 ? -43.813 8.024 64.137 1.00 59.28 200 THR A CA 1
ATOM 1525 C C . THR A 1 200 ? -44.586 9.058 64.969 1.00 59.28 200 THR A C 1
ATOM 1527 O O . THR A 1 200 ? -44.027 10.104 65.304 1.00 59.28 200 THR A O 1
ATOM 1530 N N . PRO A 1 201 ? -45.858 8.810 65.336 1.00 59.09 201 PRO A N 1
ATOM 1531 C CA . PRO A 1 201 ? -46.594 9.677 66.248 1.00 59.09 201 PRO A CA 1
ATOM 1532 C C . PRO A 1 201 ? -46.220 9.380 67.707 1.00 59.09 201 PRO A C 1
ATOM 1534 O O . PRO A 1 201 ? -46.144 8.227 68.136 1.00 59.09 201 PRO A O 1
ATOM 1537 N N . GLY A 1 202 ? -45.983 10.451 68.467 1.00 60.22 202 GLY A N 1
ATOM 1538 C CA . GLY A 1 202 ? -45.633 10.414 69.881 1.00 60.22 202 GLY A CA 1
ATOM 1539 C C . GLY A 1 202 ? -46.755 9.881 70.772 1.00 60.22 202 GLY A C 1
ATOM 1540 O O . GLY A 1 202 ? -47.916 10.263 70.641 1.00 60.22 202 GLY A O 1
ATOM 1541 N N . VAL A 1 203 ? -46.374 9.034 71.729 1.00 65.06 203 VAL A N 1
ATOM 1542 C CA . VAL A 1 203 ? -47.219 8.605 72.847 1.00 65.06 203 VAL A CA 1
ATOM 1543 C C . VAL A 1 203 ? -46.658 9.231 74.120 1.00 65.06 203 VAL A C 1
ATOM 1545 O O . VAL A 1 203 ? -45.632 8.809 74.651 1.00 65.06 203 VAL A O 1
ATOM 1548 N N . THR A 1 204 ? -47.330 10.278 74.595 1.00 63.97 204 THR A N 1
ATOM 1549 C CA . THR A 1 204 ? -47.131 10.878 75.918 1.00 63.97 204 THR A CA 1
ATOM 1550 C C . THR A 1 204 ? -47.687 9.965 77.006 1.00 63.97 204 THR A C 1
ATOM 1552 O O . THR A 1 204 ? -48.834 9.523 76.934 1.00 63.97 204 THR A O 1
ATOM 1555 N N . GLY A 1 205 ? -46.863 9.704 78.020 1.00 57.75 205 GLY A N 1
ATOM 1556 C CA . GLY A 1 205 ? -47.191 8.866 79.166 1.00 57.75 205 GLY A CA 1
ATOM 1557 C C . GLY A 1 205 ? -48.211 9.473 80.130 1.00 57.75 205 GLY A C 1
ATOM 1558 O O . GLY A 1 205 ? -48.371 10.689 80.236 1.00 57.75 205 GLY A O 1
ATOM 1559 N N . LYS A 1 206 ? -48.851 8.588 80.898 1.00 61.03 206 LYS A N 1
ATOM 1560 C CA . LYS A 1 206 ? -49.597 8.924 82.111 1.00 61.03 206 LYS A CA 1
ATOM 1561 C C . LYS A 1 206 ? -49.123 7.996 83.232 1.00 61.03 206 LYS A C 1
ATOM 1563 O O . LYS A 1 206 ? -49.344 6.791 83.192 1.00 61.03 206 LYS A O 1
ATOM 1568 N N . LYS A 1 207 ? -48.402 8.588 84.182 1.00 61.78 207 LYS A N 1
ATOM 1569 C CA . LYS A 1 207 ? -47.913 8.003 85.436 1.00 61.78 207 LYS A CA 1
ATOM 1570 C C . LYS A 1 207 ? -49.076 8.023 86.436 1.00 61.78 207 LYS A C 1
ATOM 1572 O O . LYS A 1 207 ? -49.675 9.080 86.611 1.00 61.78 207 LYS A O 1
ATOM 1577 N N . SER A 1 208 ? -49.405 6.887 87.052 1.00 65.06 208 SER A N 1
ATOM 1578 C CA . SER A 1 208 ? -50.321 6.816 88.197 1.00 65.06 208 SER A CA 1
ATOM 1579 C C . SER A 1 208 ? -49.594 6.135 89.347 1.00 65.06 208 SER A C 1
ATOM 1581 O O . SER A 1 208 ? -49.147 5.000 89.209 1.00 65.06 208 SER A O 1
ATOM 1583 N N . GLU A 1 209 ? -49.443 6.885 90.433 1.00 62.12 209 GLU A N 1
ATOM 1584 C CA . GLU A 1 209 ? -49.061 6.428 91.768 1.00 62.12 209 GLU A CA 1
ATOM 1585 C C . GLU A 1 209 ? -50.095 5.435 92.305 1.00 62.12 209 GLU A C 1
ATOM 1587 O O . GLU A 1 209 ? -51.289 5.706 92.159 1.00 62.12 209 GLU A O 1
ATOM 1592 N N . ILE A 1 210 ? -49.626 4.333 92.909 1.00 61.38 210 ILE A N 1
ATOM 1593 C CA . ILE A 1 210 ? -49.901 3.911 94.300 1.00 61.38 210 ILE A CA 1
ATOM 1594 C C . ILE A 1 210 ? -48.642 3.201 94.809 1.00 61.38 210 ILE A C 1
ATOM 1596 O O . ILE A 1 210 ? -48.124 2.346 94.054 1.00 61.38 210 ILE A O 1
#